Protein AF-0000000076928224 (afdb_homodimer)

Sequence (314 aa):
MRPPPLSKDTRALKILSWNVNGLKALVKNRGFSVHELAQREDFDVLCLQETKIQEKDVDVIKESLLEGYTNSFWTCSVSKLGYSGTAIISRVKPLSIKYGLGVPDHDTEGRIVTVEFDDFYLLTAYVPNSGDGLKRLVIYCCSFHSGMHHLRFESNPMRPPPLSKDTRALKILSWNVNGLKALVKNRGFSVHELAQREDFDVLCLQETKIQEKDVDVIKESLLEGYTNSFWTCSVSKLGYSGTAIISRVKPLSIKYGLGVPDHDTEGRIVTVEFDDFYLLTAYVPNSGDGLKRLVIYCCSFHSGMHHLRFESNP

pLDDT: mean 72.81, std 20.97, range [24.42, 96.56]

Nearest PDB structures (foldseek):
  8ka4-assembly1_A  TM=8.110E-01  e=1.017E-18  Arabidopsis thaliana
  8ka4-assembly3_C  TM=8.066E-01  e=2.995E-18  Arabidopsis thaliana
  8ka3-assembly1_A  TM=8.145E-01  e=3.861E-18  Arabidopsis thaliana
  8ka4-assembly4_D  TM=8.129E-01  e=1.001E-17  Arabidopsis thaliana
  7cd5-assembly1_A  TM=8.330E-01  e=3.633E-14  Mus musculus

Secondary structure (DSSP, 8-state):
-------TTS---EEEEEE-S-HHHHHHHH---HHHHHHHH--SEEEEE-----HHHHHHHHHHPPTT--EEEEE--SSSTT---EEEEESSPPSEEEES-S-GGGTTS--EEEEE-SSEEEEEEE--SSSTHHHHHHHHHHTS-SSSEEEEEEE--/-------TTS---EEEEEE-S-HHHHHHHH---HHHHHHHH--SEEEEE-----HHHHHHHHHHPPTT--EEEEE--SSSTT---EEEEESSPPSEEEES-S-GGGSSS--EEEEE-SSEEEEEEE--SSSTHHHHHHHHHHTS-SSSEEEEEEE--

Organism: Aegilops tauschii subsp. strangulata (NCBI:txid200361)

Solvent-accessible surface area (backbone atoms only — not comparable to full-atom values): 16471 Å² total; per-residue (Å²): 129,78,72,71,71,60,54,89,79,53,74,47,60,23,38,37,32,33,25,54,62,28,42,61,59,38,36,70,75,62,64,48,39,75,55,57,49,38,70,67,62,60,54,36,32,40,31,37,22,27,31,28,46,47,72,75,54,49,55,56,50,60,70,67,47,42,92,58,40,73,45,63,48,76,37,40,20,74,79,42,83,68,31,44,8,21,35,42,38,17,52,61,79,58,80,43,77,43,67,44,82,78,44,71,92,72,42,40,39,11,31,33,40,35,36,30,45,98,78,32,32,42,35,40,32,50,38,56,63,68,76,73,40,58,63,46,51,56,50,51,65,50,64,58,77,89,50,53,16,37,39,38,40,38,40,32,93,127,78,72,73,70,60,55,89,80,54,73,46,61,23,38,37,33,33,26,56,64,29,42,64,60,39,36,69,74,62,64,48,39,73,54,56,48,39,70,67,60,60,53,36,30,40,32,37,22,27,32,28,47,47,72,72,54,48,58,56,49,62,72,66,48,44,93,59,40,73,44,64,47,76,37,39,19,74,81,40,85,70,31,45,8,20,35,41,39,17,53,60,79,58,79,44,78,43,67,43,82,78,44,71,92,73,42,40,38,11,34,32,41,35,37,30,45,98,78,31,32,43,35,38,34,50,38,56,62,70,75,71,40,58,63,47,52,56,52,50,66,50,63,56,78,88,50,51,16,37,38,39,40,39,41,32,92

Radius of gyration: 18.46 Å; Cα contacts (8 Å, |Δi|>4): 722; chains: 2; bounding box: 41×50×48 Å

Structure (mmCIF, N/CA/C/O backbone):
data_AF-0000000076928224-model_v1
#
loop_
_entity.id
_entity.type
_entity.pdbx_description
1 polymer 'Endonuclease/exonuclease/phosphatase domain-containing protein'
#
loop_
_atom_site.group_PDB
_atom_site.id
_atom_site.type_symbol
_atom_site.label_atom_id
_atom_site.label_alt_id
_atom_site.label_comp_id
_atom_site.label_asym_id
_atom_site.label_entity_id
_atom_site.label_seq_id
_atom_site.pdbx_PDB_ins_code
_atom_site.Cartn_x
_atom_site.Cartn_y
_atom_site.Cartn_z
_atom_site.occupancy
_atom_site.B_iso_or_equiv
_atom_site.auth_seq_id
_atom_site.auth_comp_id
_atom_site.auth_asym_id
_atom_site.auth_atom_id
_atom_site.pdbx_PDB_model_num
ATOM 1 N N . MET A 1 1 ? -24 -12.109 -15.812 1 26.38 1 MET A N 1
ATOM 2 C CA . MET A 1 1 ? -24.281 -10.703 -16.094 1 26.38 1 MET A CA 1
ATOM 3 C C . MET A 1 1 ? -23.391 -9.789 -15.266 1 26.38 1 MET A C 1
ATOM 5 O O . MET A 1 1 ? -23.156 -10.047 -14.078 1 26.38 1 MET A O 1
ATOM 9 N N . ARG A 1 2 ? -22.453 -8.961 -15.859 1 35.34 2 ARG A N 1
ATOM 10 C CA . ARG A 1 2 ? -21.594 -8.031 -15.125 1 35.34 2 ARG A CA 1
ATOM 11 C C . ARG A 1 2 ? -22.422 -7.164 -14.18 1 35.34 2 ARG A C 1
ATOM 13 O O . ARG A 1 2 ? -23.516 -6.711 -14.531 1 35.34 2 ARG A O 1
ATOM 20 N N . PRO A 1 3 ? -22.281 -7.379 -12.859 1 40.5 3 PRO A N 1
ATOM 21 C CA . PRO A 1 3 ? -23.125 -6.441 -12.109 1 40.5 3 PRO A CA 1
ATOM 22 C C . PRO A 1 3 ? -23.094 -5.031 -12.688 1 40.5 3 PRO A C 1
ATOM 24 O O . PRO A 1 3 ? -22.125 -4.645 -13.352 1 40.5 3 PRO A O 1
ATOM 27 N N . PRO A 1 4 ? -24.281 -4.402 -12.719 1 42.56 4 PRO A N 1
ATOM 28 C CA . PRO A 1 4 ? -24.328 -3.055 -13.297 1 42.56 4 PRO A CA 1
ATOM 29 C C . PRO A 1 4 ? -23.219 -2.148 -12.773 1 42.56 4 PRO A C 1
ATOM 31 O O . PRO A 1 4 ? -22.703 -2.369 -11.672 1 42.56 4 PRO A O 1
ATOM 34 N N . PRO A 1 5 ? -22.531 -1.48 -13.703 1 43.06 5 PRO A N 1
ATOM 35 C CA . PRO A 1 5 ? -21.562 -0.504 -13.188 1 43.06 5 PRO A CA 1
ATOM 36 C C . PRO A 1 5 ? -22.047 0.191 -11.922 1 43.06 5 PRO A C 1
ATOM 38 O O . PRO A 1 5 ? -23.25 0.221 -11.641 1 43.06 5 PRO A O 1
ATOM 41 N N . LEU A 1 6 ? -21.219 0.254 -10.875 1 42.09 6 LEU A N 1
ATOM 42 C CA . LEU A 1 6 ? -21.656 1.033 -9.727 1 42.09 6 LEU A CA 1
ATOM 43 C C . LEU A 1 6 ? -22.547 2.191 -10.156 1 42.09 6 LEU A C 1
ATOM 45 O O . LEU A 1 6 ? -22.359 2.76 -11.234 1 42.09 6 LEU A O 1
ATOM 49 N N . SER A 1 7 ? -23.656 2.221 -9.695 1 41.44 7 SER A N 1
ATOM 50 C CA . SER A 1 7 ? -24.531 3.326 -10.055 1 41.44 7 SER A CA 1
ATOM 51 C C . SER A 1 7 ? -23.812 4.668 -9.922 1 41.44 7 SER A C 1
ATOM 53 O O . SER A 1 7 ? -22.891 4.805 -9.125 1 41.44 7 SER A O 1
ATOM 55 N N . LYS A 1 8 ? -23.891 5.559 -10.805 1 43.22 8 LYS A N 1
ATOM 56 C CA . LYS A 1 8 ? -23.359 6.922 -10.812 1 43.22 8 LYS A CA 1
ATOM 57 C C . LYS A 1 8 ? -23.359 7.516 -9.414 1 43.22 8 LYS A C 1
ATOM 59 O O . LYS A 1 8 ? -22.484 8.328 -9.086 1 43.22 8 LYS A O 1
ATOM 64 N N . ASP A 1 9 ? -24.25 7.176 -8.609 1 45.03 9 ASP A N 1
ATOM 65 C CA . ASP A 1 9 ? -24.438 7.828 -7.312 1 45.03 9 ASP A CA 1
ATOM 66 C C . ASP A 1 9 ? -23.531 7.199 -6.25 1 45.03 9 ASP A C 1
ATOM 68 O O . ASP A 1 9 ? -23.5 7.66 -5.109 1 45.03 9 ASP A O 1
ATOM 72 N N . THR A 1 10 ? -23.094 5.984 -6.453 1 47.66 10 THR A N 1
ATOM 73 C CA . THR A 1 10 ? -22.297 5.41 -5.379 1 47.66 10 THR A CA 1
ATOM 74 C C . THR A 1 10 ? -20.844 5.867 -5.484 1 47.66 10 THR A C 1
ATOM 76 O O . THR A 1 10 ? -20.156 5.559 -6.461 1 47.66 10 THR A O 1
ATOM 79 N N . ARG A 1 11 ? -20.641 6.945 -4.906 1 55.06 11 ARG A N 1
ATOM 80 C CA . ARG A 1 11 ? -19.297 7.496 -4.973 1 55.06 11 ARG A CA 1
ATOM 81 C C . ARG A 1 11 ? -18.25 6.465 -4.523 1 55.06 11 ARG A C 1
ATOM 83 O O . ARG A 1 11 ? -18.359 5.902 -3.434 1 55.06 11 ARG A O 1
ATOM 90 N N . ALA A 1 12 ? -17.594 5.945 -5.352 1 64.44 12 ALA A N 1
ATOM 91 C CA . ALA A 1 12 ? -16.516 4.988 -5.133 1 64.44 12 ALA A CA 1
ATOM 92 C C . ALA A 1 12 ? -15.383 5.613 -4.32 1 64.44 12 ALA A C 1
ATOM 94 O O . ALA A 1 12 ? -15.062 6.793 -4.492 1 64.44 12 ALA A O 1
ATOM 95 N N . LEU A 1 13 ? -15.102 4.887 -3.16 1 74.5 13 LEU A N 1
ATOM 96 C CA . LEU A 1 13 ? -13.969 5.297 -2.334 1 74.5 13 LEU A CA 1
ATOM 97 C C . LEU A 1 13 ? -12.648 4.949 -3.01 1 74.5 13 LEU A C 1
ATOM 99 O O . LEU A 1 13 ? -12.469 3.826 -3.484 1 74.5 13 LEU A O 1
ATOM 103 N N . LYS A 1 14 ? -11.82 6.004 -3.176 1 81.75 14 LYS A N 1
ATOM 104 C CA . LYS A 1 14 ? -10.508 5.805 -3.771 1 81.75 14 LYS A CA 1
ATOM 105 C C . LYS A 1 14 ? -9.398 5.996 -2.738 1 81.75 14 LYS A C 1
ATOM 107 O O . LYS A 1 14 ? -9.211 7.098 -2.217 1 81.75 14 LYS A O 1
ATOM 112 N N . ILE A 1 15 ? -8.648 4.852 -2.49 1 84.75 15 ILE A N 1
ATOM 113 C CA . ILE A 1 15 ? -7.547 4.883 -1.534 1 84.75 15 ILE A CA 1
ATOM 114 C C . ILE A 1 15 ? -6.227 4.633 -2.26 1 84.75 15 ILE A C 1
ATOM 116 O O . ILE A 1 15 ? -6.109 3.682 -3.035 1 84.75 15 ILE A O 1
ATOM 120 N N . LEU A 1 16 ? -5.281 5.594 -1.965 1 84.62 16 LEU A N 1
ATOM 121 C CA . LEU A 1 16 ? -3.941 5.453 -2.525 1 84.62 16 LEU A CA 1
ATOM 122 C C . LEU A 1 16 ? -2.908 5.246 -1.424 1 84.62 16 LEU A C 1
ATOM 124 O O . LEU A 1 16 ? -2.979 5.891 -0.373 1 84.62 16 LEU A O 1
ATOM 128 N N . SER A 1 17 ? -2.031 4.27 -1.676 1 83.88 17 SER A N 1
ATOM 129 C CA . SER A 1 17 ? -0.875 4.109 -0.798 1 83.88 17 SER A CA 1
ATOM 130 C C . SER A 1 17 ? 0.43 4.199 -1.581 1 83.88 17 SER A C 1
ATOM 132 O O . SER A 1 17 ? 0.582 3.562 -2.625 1 83.88 17 SER A O 1
ATOM 134 N N . TRP A 1 18 ? 1.342 5.086 -0.966 1 83.06 18 TRP A N 1
ATOM 135 C CA . TRP A 1 18 ? 2.566 5.375 -1.703 1 83.06 18 TRP A CA 1
ATOM 136 C C . TRP A 1 18 ? 3.766 5.445 -0.763 1 83.06 18 TRP A C 1
ATOM 138 O O . TRP A 1 18 ? 3.775 6.238 0.182 1 83.06 18 TRP A O 1
ATOM 148 N N . ASN A 1 19 ? 4.754 4.512 -1.044 1 82.44 19 ASN A N 1
ATOM 149 C CA . ASN A 1 19 ? 6.062 4.746 -0.446 1 82.44 19 ASN A CA 1
ATOM 150 C C . ASN A 1 19 ? 6.871 5.762 -1.248 1 82.44 19 ASN A C 1
ATOM 152 O O . ASN A 1 19 ? 7.391 5.438 -2.318 1 82.44 19 ASN A O 1
ATOM 156 N N . VAL A 1 20 ? 7.062 6.949 -0.706 1 80.62 20 VAL A N 1
ATOM 157 C CA . VAL A 1 20 ? 7.574 8.062 -1.499 1 80.62 20 VAL A CA 1
ATOM 158 C C . VAL A 1 20 ? 9.094 8.141 -1.358 1 80.62 20 VAL A C 1
ATOM 160 O O . VAL A 1 20 ? 9.758 8.812 -2.146 1 80.62 20 VAL A O 1
ATOM 163 N N . ASN A 1 21 ? 9.617 7.484 -0.359 1 82.44 21 ASN A N 1
ATOM 164 C CA . ASN A 1 21 ? 11.055 7.477 -0.12 1 82.44 21 ASN A CA 1
ATOM 165 C C . ASN A 1 21 ? 11.625 8.891 -0.091 1 82.44 21 ASN A C 1
ATOM 167 O O . ASN A 1 21 ? 12.602 9.188 -0.774 1 82.44 21 ASN A O 1
ATOM 171 N N . GLY A 1 22 ? 11.047 9.664 0.697 1 86.44 22 GLY A N 1
ATOM 172 C CA . GLY A 1 22 ? 11.438 11.062 0.823 1 86.44 22 GLY A CA 1
ATOM 173 C C . GLY A 1 22 ? 10.453 12.016 0.18 1 86.44 22 GLY A C 1
ATOM 174 O O . GLY A 1 22 ? 10.43 12.164 -1.044 1 86.44 22 GLY A O 1
ATOM 175 N N . LEU A 1 23 ? 9.734 12.719 0.888 1 87.5 23 LEU A N 1
ATOM 176 C CA . LEU A 1 23 ? 8.664 13.586 0.399 1 87.5 23 LEU A CA 1
ATOM 177 C C . LEU A 1 23 ? 9.219 14.93 -0.059 1 87.5 23 LEU A C 1
ATOM 179 O O . LEU A 1 23 ? 8.719 15.523 -1.019 1 87.5 23 LEU A O 1
ATOM 183 N N . LYS A 1 24 ? 10.227 15.391 0.609 1 85.19 24 LYS A N 1
ATOM 184 C CA . LYS A 1 24 ? 10.789 16.688 0.263 1 85.19 24 LYS A CA 1
ATOM 185 C C . LYS A 1 24 ? 11.336 16.688 -1.161 1 85.19 24 LYS A C 1
ATOM 187 O O . LYS A 1 24 ? 11.117 17.641 -1.918 1 85.19 24 LYS A O 1
ATOM 192 N N . ALA A 1 25 ? 12.047 15.648 -1.449 1 76.06 25 ALA A N 1
ATOM 193 C CA . ALA A 1 25 ? 12.586 15.547 -2.801 1 76.06 25 ALA A CA 1
ATOM 194 C C . ALA A 1 25 ? 11.469 15.508 -3.84 1 76.06 25 ALA A C 1
ATOM 196 O O . ALA A 1 25 ? 11.602 16.078 -4.922 1 76.06 25 ALA A O 1
ATOM 197 N N . LEU A 1 26 ? 10.391 14.914 -3.496 1 74.38 26 LEU A N 1
ATOM 198 C CA . LEU A 1 26 ? 9.258 14.812 -4.406 1 74.38 26 LEU A CA 1
ATOM 199 C C . LEU A 1 26 ? 8.594 16.172 -4.598 1 74.38 26 LEU A C 1
ATOM 201 O O . LEU A 1 26 ? 8.195 16.531 -5.711 1 74.38 26 LEU A O 1
ATOM 205 N N . VAL A 1 27 ? 8.477 16.922 -3.596 1 75.31 27 VAL A N 1
ATOM 206 C CA . VAL A 1 27 ? 7.84 18.234 -3.643 1 75.31 27 VAL A CA 1
ATOM 207 C C . VAL A 1 27 ? 8.75 19.219 -4.363 1 75.31 27 VAL A C 1
ATOM 209 O O . VAL A 1 27 ? 8.305 19.969 -5.227 1 75.31 27 VAL A O 1
ATOM 212 N N . LYS A 1 28 ? 9.953 19.203 -4.035 1 73.69 28 LYS A N 1
ATOM 213 C CA . LYS A 1 28 ? 10.898 20.188 -4.566 1 73.69 28 LYS A CA 1
ATOM 214 C C . LYS A 1 28 ? 11.25 19.875 -6.02 1 73.69 28 LYS A C 1
ATOM 216 O O . LYS A 1 28 ? 11.242 20.766 -6.867 1 73.69 28 LYS A O 1
ATOM 221 N N . ASN A 1 29 ? 11.578 18.656 -6.234 1 64 29 ASN A N 1
ATOM 222 C CA . ASN A 1 29 ? 12.172 18.312 -7.52 1 64 29 ASN A CA 1
ATOM 223 C C . ASN A 1 29 ? 11.109 17.938 -8.547 1 64 29 ASN A C 1
ATOM 225 O O . ASN A 1 29 ? 11.289 18.156 -9.742 1 64 29 ASN A O 1
ATOM 229 N N . ARG A 1 30 ? 10.031 17.516 -8.016 1 59.66 30 ARG A N 1
ATOM 230 C CA . ARG A 1 30 ? 9.102 16.953 -8.992 1 59.66 30 ARG A CA 1
ATOM 231 C C . ARG A 1 30 ? 7.801 17.766 -9.023 1 59.66 30 ARG A C 1
ATOM 233 O O . ARG A 1 30 ? 6.891 17.438 -9.789 1 59.66 30 ARG A O 1
ATOM 240 N N . GLY A 1 31 ? 7.934 18.828 -8.297 1 61.69 31 GLY A N 1
ATOM 241 C CA . GLY A 1 31 ? 6.738 19.656 -8.266 1 61.69 31 GLY A CA 1
ATOM 242 C C . GLY A 1 31 ? 5.516 18.922 -7.746 1 61.69 31 GLY A C 1
ATOM 243 O O . GLY A 1 31 ? 4.391 19.219 -8.141 1 61.69 31 GLY A O 1
ATOM 244 N N . PHE A 1 32 ? 5.895 17.938 -7.09 1 64.88 32 PHE A N 1
ATOM 245 C CA . PHE A 1 32 ? 4.773 17.188 -6.543 1 64.88 32 PHE A CA 1
ATOM 246 C C . PHE A 1 32 ? 4 18.016 -5.531 1 64.88 32 PHE A C 1
ATOM 248 O O . PHE A 1 32 ? 4.598 18.719 -4.711 1 64.88 32 PHE A O 1
ATOM 255 N N . SER A 1 33 ? 2.73 18.031 -5.742 1 76.81 33 SER A N 1
ATOM 256 C CA . SER A 1 33 ? 1.812 18.625 -4.777 1 76.81 33 SER A CA 1
ATOM 257 C C . SER A 1 33 ? 0.624 17.719 -4.508 1 76.81 33 SER A C 1
ATOM 259 O O . SER A 1 33 ? 0.082 17.094 -5.434 1 76.81 33 SER A O 1
ATOM 261 N N . VAL A 1 34 ? 0.441 17.547 -3.211 1 77.12 34 VAL A N 1
ATOM 262 C CA . VAL A 1 34 ? -0.738 16.766 -2.836 1 77.12 34 VAL A CA 1
ATOM 263 C C . VAL A 1 34 ? -1.966 17.312 -3.564 1 77.12 34 VAL A C 1
ATOM 265 O O . VAL A 1 34 ? -2.854 16.547 -3.951 1 77.12 34 VAL A O 1
ATOM 268 N N . HIS A 1 35 ? -1.868 18.578 -3.795 1 79.38 35 HIS A N 1
ATOM 269 C CA . HIS A 1 35 ? -2.965 19.219 -4.508 1 79.38 35 HIS A CA 1
ATOM 270 C C . HIS A 1 35 ? -3.076 18.688 -5.938 1 79.38 35 HIS A C 1
ATOM 272 O O . HIS A 1 35 ? -4.172 18.344 -6.391 1 79.38 35 HIS A O 1
ATOM 278 N N . GLU A 1 36 ? -1.981 18.703 -6.547 1 77.56 36 GLU A N 1
ATOM 279 C CA . GLU A 1 36 ? -1.976 18.203 -7.922 1 77.56 36 GLU A CA 1
ATOM 280 C C . GLU A 1 36 ? -2.396 16.75 -7.992 1 77.56 36 GLU A C 1
ATOM 282 O O . GLU A 1 36 ? -3.139 16.344 -8.891 1 77.56 36 GLU A O 1
ATOM 287 N N . LEU A 1 37 ? -1.896 16.016 -7.047 1 78.75 37 LEU A N 1
ATOM 288 C CA . LEU A 1 37 ? -2.277 14.602 -7.004 1 78.75 37 LEU A CA 1
ATOM 289 C C . LEU A 1 37 ? -3.777 14.453 -6.781 1 78.75 37 LEU A C 1
ATOM 291 O O . LEU A 1 37 ? -4.422 13.609 -7.414 1 78.75 37 LEU A O 1
ATOM 295 N N . ALA A 1 38 ? -4.312 15.242 -5.891 1 82.38 38 ALA A N 1
ATOM 296 C CA . ALA A 1 38 ? -5.746 15.211 -5.605 1 82.38 38 ALA A CA 1
ATOM 297 C C . ALA A 1 38 ? -6.559 15.578 -6.844 1 82.38 38 ALA A C 1
ATOM 299 O O . ALA A 1 38 ? -7.594 14.969 -7.117 1 82.38 38 ALA A O 1
ATOM 300 N N . GLN A 1 39 ? -6.082 16.531 -7.535 1 78.62 39 GLN A N 1
ATOM 301 C CA . GLN A 1 39 ? -6.789 16.969 -8.734 1 78.62 39 GLN A CA 1
ATOM 302 C C . GLN A 1 39 ? -6.754 15.898 -9.82 1 78.62 39 GLN A C 1
ATOM 304 O O . GLN A 1 39 ? -7.754 15.656 -10.5 1 78.62 39 GLN A O 1
ATOM 309 N N . ARG A 1 40 ? -5.707 15.305 -9.859 1 75.38 40 ARG A N 1
ATOM 310 C CA . ARG A 1 40 ? -5.527 14.32 -10.922 1 75.38 40 ARG A CA 1
ATOM 311 C C . ARG A 1 40 ? -6.211 13.008 -10.562 1 75.38 40 ARG A C 1
ATOM 313 O O . ARG A 1 40 ? -6.898 12.414 -11.398 1 75.38 40 ARG A O 1
ATOM 320 N N . GLU A 1 41 ? -6.02 12.594 -9.289 1 75.56 41 GLU A N 1
ATOM 321 C CA . GLU A 1 41 ? -6.461 11.258 -8.914 1 75.56 41 GLU A CA 1
ATOM 322 C C . GLU A 1 41 ? -7.797 11.297 -8.18 1 75.56 41 GLU A C 1
ATOM 324 O O . GLU A 1 41 ? -8.477 10.273 -8.055 1 75.56 41 GLU A O 1
ATOM 329 N N . ASP A 1 42 ? -8.148 12.438 -7.766 1 81 42 ASP A N 1
ATOM 330 C CA . ASP A 1 42 ? -9.383 12.594 -7.008 1 81 42 ASP A CA 1
ATOM 331 C C . ASP A 1 42 ? -9.5 11.531 -5.918 1 81 42 ASP A C 1
ATOM 333 O O . ASP A 1 42 ? -10.539 10.875 -5.797 1 81 42 ASP A O 1
ATOM 337 N N . PHE A 1 43 ? -8.414 11.336 -5.203 1 83.81 43 PHE A N 1
ATOM 338 C CA . PHE A 1 43 ? -8.398 10.289 -4.184 1 83.81 43 PHE A CA 1
ATOM 339 C C . PHE A 1 43 ? -9.219 10.719 -2.967 1 83.81 43 PHE A C 1
ATOM 341 O O . PHE A 1 43 ? -9.383 11.914 -2.717 1 83.81 43 PHE A O 1
ATOM 348 N N . ASP A 1 44 ? -9.703 9.688 -2.232 1 86.62 44 ASP A N 1
ATOM 349 C CA . ASP A 1 44 ? -10.391 9.953 -0.974 1 86.62 44 ASP A CA 1
ATOM 350 C C . ASP A 1 44 ? -9.43 9.852 0.21 1 86.62 44 ASP A C 1
ATOM 352 O O . ASP A 1 44 ? -9.539 10.609 1.176 1 86.62 44 ASP A O 1
ATOM 356 N N . VAL A 1 45 ? -8.516 8.891 0.108 1 89 45 VAL A N 1
ATOM 357 C CA . VAL A 1 45 ? -7.516 8.695 1.156 1 89 45 VAL A CA 1
ATOM 358 C C . VAL A 1 45 ? -6.156 8.391 0.529 1 89 45 VAL A C 1
ATOM 360 O O . VAL A 1 45 ? -6.062 7.609 -0.417 1 89 45 VAL A O 1
ATOM 363 N N . LEU A 1 46 ? -5.129 9.094 1.077 1 88.81 46 LEU A N 1
ATOM 364 C CA . LEU A 1 46 ? -3.754 8.883 0.642 1 88.81 46 LEU A CA 1
ATOM 365 C C . LEU A 1 46 ? -2.873 8.453 1.811 1 88.81 46 LEU A C 1
ATOM 367 O O . LEU A 1 46 ? -2.811 9.141 2.834 1 88.81 46 LEU A O 1
ATOM 371 N N . CYS A 1 47 ? -2.273 7.277 1.614 1 88.94 47 CYS A N 1
ATOM 372 C CA . CYS A 1 47 ? -1.291 6.801 2.582 1 88.94 47 CYS A CA 1
ATOM 373 C C . CYS A 1 47 ? 0.126 6.977 2.051 1 88.94 47 CYS A C 1
ATOM 375 O O . CYS A 1 47 ? 0.417 6.613 0.911 1 88.94 47 CYS A O 1
ATOM 377 N N . LEU A 1 48 ? 0.931 7.527 2.922 1 87.56 48 LEU A N 1
ATOM 378 C CA . LEU A 1 48 ? 2.328 7.738 2.557 1 87.56 48 LEU A CA 1
ATOM 379 C C . LEU A 1 48 ? 3.256 7 3.518 1 87.56 48 LEU A C 1
ATOM 381 O O . LEU A 1 48 ? 3.01 6.973 4.727 1 87.56 48 LEU A O 1
ATOM 385 N N . GLN A 1 49 ? 4.254 6.371 2.947 1 84.31 49 GLN A N 1
ATOM 386 C CA . GLN A 1 49 ? 5.316 5.766 3.738 1 84.31 49 GLN A CA 1
ATOM 387 C C . GLN A 1 49 ? 6.676 6.359 3.379 1 84.31 49 GLN A C 1
ATOM 389 O O . GLN A 1 49 ? 6.871 6.852 2.266 1 84.31 49 GLN A O 1
ATOM 394 N N . GLU A 1 50 ? 7.625 6.352 4.344 1 88.56 50 GLU A N 1
ATOM 395 C CA . GLU A 1 50 ? 8.977 6.902 4.23 1 88.56 50 GLU A CA 1
ATOM 396 C C . GLU A 1 50 ? 8.945 8.352 3.758 1 88.56 50 GLU A C 1
ATOM 398 O O . GLU A 1 50 ? 9.633 8.711 2.801 1 88.56 50 GLU A O 1
ATOM 403 N N . THR A 1 51 ? 8.211 9.148 4.457 1 92 51 THR A N 1
ATOM 404 C CA . THR A 1 51 ? 8.172 10.57 4.113 1 92 51 THR A CA 1
ATOM 405 C C . THR A 1 51 ? 9.516 11.234 4.398 1 92 51 THR A C 1
ATOM 407 O O . THR A 1 51 ? 9.898 12.188 3.719 1 92 51 THR A O 1
ATOM 410 N N . LYS A 1 52 ? 10.188 10.82 5.422 1 94.06 52 LYS A N 1
ATOM 411 C CA . LYS A 1 52 ? 11.531 11.234 5.805 1 94.06 52 LYS A CA 1
ATOM 412 C C . LYS A 1 52 ? 11.586 12.727 6.102 1 94.06 52 LYS A C 1
ATOM 414 O O . LYS A 1 52 ? 12.562 13.398 5.773 1 94.06 52 LYS A O 1
ATOM 419 N N . ILE A 1 53 ? 10.477 13.164 6.629 1 95.06 53 ILE A N 1
ATOM 420 C CA . ILE A 1 53 ? 10.422 14.578 6.969 1 95.06 53 ILE A CA 1
ATOM 421 C C . ILE A 1 53 ? 10.367 14.742 8.484 1 95.06 53 ILE A C 1
ATOM 423 O O . ILE A 1 53 ? 10.305 13.758 9.227 1 95.06 53 ILE A O 1
ATOM 427 N N . GLN A 1 54 ? 10.484 15.992 8.891 1 94.88 54 GLN A N 1
ATOM 428 C CA . GLN A 1 54 ? 10.398 16.344 10.305 1 94.88 54 GLN A CA 1
ATOM 429 C C . GLN A 1 54 ? 9.125 17.125 10.602 1 94.88 54 GLN A C 1
ATOM 431 O O . GLN A 1 54 ? 8.438 17.578 9.688 1 94.88 54 GLN A O 1
ATOM 436 N N . GLU A 1 55 ? 8.906 17.312 11.922 1 93.31 55 GLU A N 1
ATOM 437 C CA . GLU A 1 55 ? 7.68 17.969 12.359 1 93.31 55 GLU A CA 1
ATOM 438 C C . GLU A 1 55 ? 7.555 19.375 11.773 1 93.31 55 GLU A C 1
ATOM 440 O O . GLU A 1 55 ? 6.457 19.797 11.406 1 93.31 55 GLU A O 1
ATOM 445 N N . LYS A 1 56 ? 8.602 20.016 11.695 1 92.56 56 LYS A N 1
ATOM 446 C CA . LYS A 1 56 ? 8.578 21.359 11.148 1 92.56 56 LYS A CA 1
ATOM 447 C C . LYS A 1 56 ? 8.117 21.359 9.688 1 92.56 56 LYS A C 1
ATOM 449 O O . LYS A 1 56 ? 7.445 22.297 9.242 1 92.56 56 LYS A O 1
ATOM 454 N N . ASP A 1 57 ? 8.461 20.359 8.977 1 92.19 57 ASP A N 1
ATOM 455 C CA . ASP A 1 57 ? 8.055 20.234 7.578 1 92.19 57 ASP A CA 1
ATOM 456 C C . ASP A 1 57 ? 6.562 19.922 7.473 1 92.19 57 ASP A C 1
ATOM 458 O O . ASP A 1 57 ? 5.895 20.359 6.531 1 92.19 57 ASP A O 1
ATOM 462 N N . VAL A 1 58 ? 6.0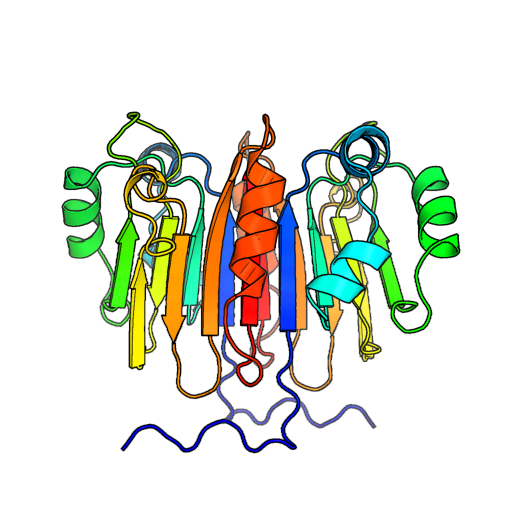62 19.156 8.406 1 92.5 58 VAL A N 1
ATOM 463 C CA . VAL A 1 58 ? 4.656 18.766 8.414 1 92.5 58 VAL A CA 1
ATOM 464 C C . VAL A 1 58 ? 3.777 20.016 8.484 1 92.5 58 VAL A C 1
ATOM 466 O O . VAL A 1 58 ? 2.777 20.125 7.773 1 92.5 58 VAL A O 1
ATOM 469 N N . ASP A 1 59 ? 4.18 20.953 9.32 1 90.38 59 ASP A N 1
ATOM 470 C CA . ASP A 1 59 ? 3.41 22.188 9.484 1 90.38 59 ASP A CA 1
ATOM 471 C C . ASP A 1 59 ? 3.301 22.938 8.164 1 90.38 59 ASP A C 1
ATOM 473 O O . ASP A 1 59 ? 2.223 23.422 7.801 1 90.38 59 ASP A O 1
ATOM 477 N N . VAL A 1 60 ? 4.32 22.969 7.512 1 86.38 60 VAL A N 1
ATOM 478 C CA . VAL A 1 60 ? 4.355 23.672 6.234 1 86.38 60 VAL A CA 1
ATOM 479 C C . VAL A 1 60 ? 3.447 22.969 5.23 1 86.38 60 VAL A C 1
ATOM 481 O O . VAL A 1 60 ? 2.688 23.609 4.508 1 86.38 60 VAL A O 1
ATOM 484 N N . ILE A 1 61 ? 3.51 21.688 5.246 1 86.44 61 ILE A N 1
ATOM 485 C CA . ILE A 1 61 ? 2.727 20.906 4.301 1 86.44 61 ILE A CA 1
ATOM 486 C C . ILE A 1 61 ? 1.24 21.047 4.621 1 86.44 61 ILE A C 1
ATOM 488 O O . ILE A 1 61 ? 0.417 21.203 3.717 1 86.44 61 ILE A O 1
ATOM 492 N N . LYS A 1 62 ? 0.908 20.969 5.832 1 87.94 62 LYS A N 1
ATOM 493 C CA . LYS A 1 62 ? -0.489 21.062 6.246 1 87.94 62 LYS A CA 1
ATOM 494 C C . LYS A 1 62 ? -1.1 22.406 5.82 1 87.94 62 LYS A C 1
ATOM 496 O O . LYS A 1 62 ? -2.273 22.469 5.449 1 87.94 62 LYS A O 1
ATOM 501 N N . GLU A 1 63 ? -0.333 23.391 5.859 1 85.31 63 GLU A N 1
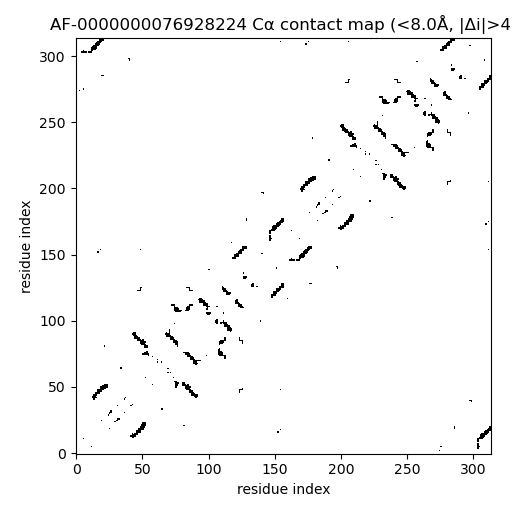ATOM 502 C CA . GLU A 1 63 ? -0.802 24.719 5.48 1 85.31 63 GLU A CA 1
ATOM 503 C C . GLU A 1 63 ? -1.095 24.797 3.982 1 85.31 63 GLU A C 1
ATOM 505 O O . GLU A 1 63 ? -1.9 25.625 3.543 1 85.31 63 GLU A O 1
ATOM 510 N N . SER A 1 64 ? -0.444 23.938 3.303 1 80.38 64 SER A N 1
ATOM 511 C CA . SER A 1 64 ? -0.576 24 1.852 1 80.38 64 SER A CA 1
ATOM 512 C C . SER A 1 64 ? -1.641 23.031 1.349 1 80.38 64 SER A C 1
ATOM 514 O O . SER A 1 64 ? -1.954 23.016 0.157 1 80.38 64 SER A O 1
ATOM 516 N N . LEU A 1 65 ? -2.123 22.234 2.252 1 80.38 65 LEU A N 1
ATOM 517 C CA . LEU A 1 65 ? -3.102 21.234 1.826 1 80.38 65 LEU A CA 1
ATOM 518 C C . LEU A 1 65 ? -4.387 21.906 1.349 1 80.38 65 LEU A C 1
ATOM 520 O O . LEU A 1 65 ? -4.762 22.969 1.854 1 80.38 65 LEU A O 1
ATOM 524 N N . LEU A 1 66 ? -5.02 21.328 0.323 1 73.75 66 LEU A N 1
ATOM 525 C CA . LEU A 1 66 ? -6.246 21.812 -0.292 1 73.75 66 LEU A CA 1
ATOM 526 C C . LEU A 1 66 ? -7.418 21.719 0.678 1 73.75 66 LEU A C 1
ATOM 528 O O . LEU A 1 66 ? -7.414 20.875 1.575 1 73.75 66 LEU A O 1
ATOM 532 N N . GLU A 1 67 ? -8.344 22.594 0.231 1 79 67 GLU A N 1
ATOM 533 C CA . GLU A 1 67 ? -9.633 22.469 0.901 1 79 67 GLU A CA 1
ATOM 534 C C . GLU A 1 67 ? -10.258 21.094 0.65 1 79 67 GLU A C 1
ATOM 536 O O . GLU A 1 67 ? -10.227 20.594 -0.475 1 79 67 GLU A O 1
ATOM 541 N N . GLY A 1 68 ? -10.562 20.391 1.66 1 83.31 68 GLY A N 1
ATOM 542 C CA . GLY A 1 68 ? -11.172 19.062 1.552 1 83.31 68 GLY A CA 1
ATOM 543 C C . GLY A 1 68 ? -10.273 17.953 2.055 1 83.31 68 GLY A C 1
ATOM 544 O O . GLY A 1 68 ? -10.734 16.828 2.295 1 83.31 68 GLY A O 1
ATOM 545 N N . TYR A 1 69 ? -8.969 18.297 1.969 1 88.75 69 TYR A N 1
ATOM 546 C CA . TYR A 1 69 ? -8.047 17.297 2.49 1 88.75 69 TYR A CA 1
ATOM 547 C C . TYR A 1 69 ? -7.391 17.781 3.777 1 88.75 69 TYR A C 1
ATOM 549 O O . TYR A 1 69 ? -6.172 17.656 3.945 1 88.75 69 TYR A O 1
ATOM 557 N N . THR A 1 70 ? -8.211 18.297 4.652 1 87.44 70 THR A N 1
ATOM 558 C CA . THR A 1 70 ? -7.684 18.906 5.871 1 87.44 70 THR A CA 1
ATOM 559 C C . THR A 1 70 ? -7.469 17.859 6.953 1 87.44 70 THR A C 1
ATOM 561 O O . THR A 1 70 ? -6.797 18.109 7.953 1 87.44 70 THR A O 1
ATOM 564 N N . ASN A 1 71 ? -8.039 16.672 6.766 1 94.25 71 ASN A N 1
ATOM 565 C CA . ASN A 1 71 ? -7.723 15.586 7.684 1 94.25 71 ASN A CA 1
ATOM 566 C C . ASN A 1 71 ? -6.402 14.914 7.32 1 94.25 71 ASN A C 1
ATOM 568 O O . ASN A 1 71 ? -6.367 14.023 6.469 1 94.25 71 ASN A O 1
ATOM 572 N N . SER A 1 72 ? -5.363 15.367 7.938 1 95.5 72 SER A N 1
ATOM 573 C CA . SER A 1 72 ? -4.039 14.82 7.652 1 95.5 72 SER A CA 1
ATOM 574 C C . SER A 1 72 ? -3.307 14.445 8.938 1 95.5 72 SER A C 1
ATOM 576 O O . SER A 1 72 ? -3.254 15.227 9.883 1 95.5 72 SER A O 1
ATOM 578 N N . PHE A 1 73 ? -2.762 13.297 8.977 1 96.56 73 PHE A N 1
ATOM 579 C CA . PHE A 1 73 ? -2.156 12.695 10.156 1 96.56 73 PHE A CA 1
ATOM 580 C C . PHE A 1 73 ? -0.74 12.219 9.859 1 96.56 73 PHE A C 1
ATOM 582 O O . PHE A 1 73 ? -0.534 11.391 8.977 1 96.56 73 PHE A O 1
ATOM 589 N N . TRP A 1 74 ? 0.146 12.75 10.641 1 95.75 74 TRP A N 1
ATOM 590 C CA . TRP A 1 74 ? 1.558 12.539 10.336 1 95.75 74 TRP A CA 1
ATOM 591 C C . TRP A 1 74 ? 2.311 12.047 11.57 1 95.75 74 TRP A C 1
ATOM 593 O O . TRP A 1 74 ? 2.047 12.5 12.688 1 95.75 74 TRP A O 1
ATOM 603 N N . THR A 1 75 ? 3.215 11.164 11.383 1 95 75 THR A N 1
ATOM 604 C CA . THR A 1 75 ? 4.215 10.828 12.391 1 95 75 THR A CA 1
ATOM 605 C C . THR A 1 75 ? 5.605 10.75 11.773 1 95 75 THR A C 1
ATOM 607 O O . THR A 1 75 ? 5.773 10.234 10.664 1 95 75 THR A O 1
ATOM 610 N N . CYS A 1 76 ? 6.547 11.297 12.5 1 95.94 76 CYS A N 1
ATOM 611 C CA . CYS A 1 76 ? 7.918 11.391 12.008 1 95.94 76 CYS A CA 1
ATOM 612 C C . CYS A 1 76 ? 8.883 10.672 12.945 1 95.94 76 CYS A C 1
ATOM 614 O O . CYS A 1 76 ? 8.57 10.453 14.117 1 95.94 76 CYS A O 1
ATOM 616 N N . SER A 1 77 ? 9.984 10.383 12.32 1 94.06 77 SER A N 1
ATOM 617 C CA . SER A 1 77 ? 11.039 9.828 13.164 1 94.06 77 SER A CA 1
ATOM 618 C C . SER A 1 77 ? 11.672 10.906 14.039 1 94.06 77 SER A C 1
ATOM 620 O O . SER A 1 77 ? 12.039 11.977 13.539 1 94.06 77 SER A O 1
ATOM 622 N N . VAL A 1 78 ? 11.711 10.625 15.266 1 90.94 78 VAL A N 1
ATOM 623 C CA . VAL A 1 78 ? 12.383 11.547 16.172 1 90.94 78 VAL A CA 1
ATOM 624 C C . VAL A 1 78 ? 13.797 11.047 16.453 1 90.94 78 VAL A C 1
ATOM 626 O O . VAL A 1 78 ? 14.672 11.828 16.828 1 90.94 78 VAL A O 1
ATOM 629 N N . SER A 1 79 ? 14.031 9.789 16.266 1 87.19 79 SER A N 1
ATOM 630 C CA . SER A 1 79 ? 15.305 9.172 16.625 1 87.19 79 SER A CA 1
ATOM 631 C C . SER A 1 79 ? 16.328 9.328 15.5 1 87.19 79 SER A C 1
ATOM 633 O O . SER A 1 79 ? 17.531 9.25 15.742 1 87.19 79 SER A O 1
ATOM 635 N N . LYS A 1 80 ? 15.914 9.492 14.281 1 90 80 LYS A N 1
ATOM 636 C CA . LYS A 1 80 ? 16.797 9.562 13.125 1 90 80 LYS A CA 1
ATOM 637 C C . LYS A 1 80 ? 16.234 10.508 12.07 1 90 80 LYS A C 1
ATOM 639 O O . LYS A 1 80 ? 15.133 10.305 11.57 1 90 80 LYS A O 1
ATOM 644 N N . LEU A 1 81 ? 17.031 11.477 11.734 1 91.12 81 LEU A N 1
ATOM 645 C CA . LEU A 1 81 ? 16.625 12.422 10.695 1 91.12 81 LEU A CA 1
ATOM 646 C C . LEU A 1 81 ? 16.578 11.742 9.328 1 91.12 81 LEU A C 1
ATOM 648 O O . LEU A 1 81 ? 17.453 10.953 9 1 91.12 81 LEU A O 1
ATOM 652 N N . GLY A 1 82 ? 15.609 12.109 8.57 1 92.12 82 GLY A N 1
ATOM 653 C CA . GLY A 1 82 ? 15.523 11.594 7.211 1 92.12 82 GLY A CA 1
ATOM 654 C C . GLY A 1 82 ? 15.203 10.109 7.156 1 92.12 82 GLY A C 1
ATOM 655 O O . GLY A 1 82 ? 15.672 9.398 6.266 1 92.12 82 GLY A O 1
ATOM 656 N N . TYR A 1 83 ? 14.523 9.703 8.148 1 92 83 TYR A N 1
ATOM 657 C CA . TYR A 1 83 ? 14.242 8.281 8.25 1 92 83 TYR A CA 1
ATOM 658 C C . TYR A 1 83 ? 12.758 8.031 8.484 1 92 83 TYR A C 1
ATOM 660 O O . TYR A 1 83 ? 12.117 8.758 9.242 1 92 83 TYR A O 1
ATOM 668 N N . SER A 1 84 ? 12.258 7.016 7.836 1 89.31 84 SER A N 1
ATOM 669 C CA . SER A 1 84 ? 10.906 6.523 8.086 1 89.31 84 SER A CA 1
ATOM 670 C C . SER A 1 84 ? 9.883 7.637 7.953 1 89.31 84 SER A C 1
ATOM 672 O O . SER A 1 84 ? 9.945 8.438 7.02 1 89.31 84 SER A O 1
ATOM 674 N N . GLY A 1 85 ? 8.891 7.656 8.75 1 92.38 85 GLY A N 1
ATOM 675 C CA . GLY A 1 85 ? 7.809 8.625 8.672 1 92.38 85 GLY A CA 1
ATOM 676 C C . GLY A 1 85 ? 6.633 8.141 7.852 1 92.38 85 GLY A C 1
ATOM 677 O O . GLY A 1 85 ? 6.812 7.613 6.75 1 92.38 85 GLY A O 1
ATOM 678 N N . THR A 1 86 ? 5.434 8.25 8.383 1 92.12 86 THR A N 1
ATOM 679 C CA . THR A 1 86 ? 4.219 7.84 7.691 1 92.12 86 THR A CA 1
ATOM 680 C C . THR A 1 86 ? 3.125 8.891 7.848 1 92.12 86 THR A C 1
ATOM 682 O O . THR A 1 86 ? 3.174 9.719 8.766 1 92.12 86 THR A O 1
ATOM 685 N N . ALA A 1 87 ? 2.189 8.891 6.867 1 93.62 87 ALA A N 1
ATOM 686 C CA . ALA A 1 87 ? 1.101 9.859 6.926 1 93.62 87 ALA A CA 1
ATOM 687 C C . ALA A 1 87 ? -0.151 9.32 6.238 1 93.62 87 ALA A C 1
ATOM 689 O O . ALA A 1 87 ? -0.061 8.477 5.344 1 93.62 87 ALA A O 1
ATOM 690 N N . ILE A 1 88 ? -1.262 9.797 6.711 1 93.56 88 ILE A N 1
ATOM 691 C CA . ILE A 1 88 ? -2.547 9.586 6.051 1 93.56 88 ILE A CA 1
ATOM 692 C C . ILE A 1 88 ? -3.238 10.922 5.824 1 93.56 88 ILE A C 1
ATOM 694 O O . ILE A 1 88 ? -3.395 11.719 6.754 1 93.56 88 ILE A O 1
ATOM 698 N N . ILE A 1 89 ? -3.531 11.227 4.57 1 93.5 89 ILE A N 1
ATOM 699 C CA . ILE A 1 89 ? -4.305 12.398 4.176 1 93.5 89 ILE A CA 1
ATOM 700 C C . ILE A 1 89 ? -5.664 11.961 3.639 1 93.5 89 ILE A C 1
ATOM 702 O O . ILE A 1 89 ? -5.746 11.125 2.732 1 93.5 89 ILE A O 1
ATOM 706 N N . SER A 1 90 ? -6.742 12.539 4.215 1 92.19 90 SER A N 1
ATOM 707 C CA . SER A 1 90 ? -8.07 12.008 3.908 1 92.19 90 SER A CA 1
ATOM 708 C C . SER A 1 90 ? -9.07 13.125 3.674 1 92.19 90 SER A C 1
ATOM 710 O O . SER A 1 90 ? -9.078 14.125 4.402 1 92.19 90 SER A O 1
ATOM 712 N N . ARG A 1 91 ? -9.859 12.922 2.639 1 89.81 91 ARG A N 1
ATOM 713 C CA . ARG A 1 91 ? -11.016 13.789 2.432 1 89.81 91 ARG A CA 1
ATOM 714 C C . ARG A 1 91 ? -12.117 13.484 3.445 1 89.81 91 ARG A C 1
ATOM 716 O O . ARG A 1 91 ? -12.867 14.383 3.838 1 89.81 91 ARG A O 1
ATOM 723 N N . VAL A 1 92 ? -12.164 12.258 3.887 1 87.56 92 VAL A N 1
ATOM 724 C CA . VAL A 1 92 ? -13.156 11.773 4.84 1 87.56 92 VAL A CA 1
ATOM 725 C C . VAL A 1 92 ? -12.609 11.898 6.262 1 87.56 92 VAL A C 1
ATOM 727 O O . VAL A 1 92 ? -11.477 11.5 6.535 1 87.56 92 VAL A O 1
ATOM 730 N N . LYS A 1 93 ? -13.453 12.438 7.113 1 93.44 93 LYS A N 1
ATOM 731 C CA . LYS A 1 93 ? -13.023 12.539 8.508 1 93.44 93 LYS A CA 1
ATOM 732 C C . LYS A 1 93 ? -13.094 11.188 9.203 1 93.44 93 LYS A C 1
ATOM 734 O O . LYS A 1 93 ? -14.148 10.562 9.258 1 93.44 93 LYS A O 1
ATOM 739 N N . PRO A 1 94 ? -12.016 10.789 9.719 1 92.56 94 PRO A N 1
ATOM 740 C CA . PRO A 1 94 ? -12.055 9.516 10.438 1 92.56 94 PRO A CA 1
ATOM 741 C C . PRO A 1 94 ? -12.734 9.633 11.805 1 92.56 94 PRO A C 1
ATOM 743 O O . PRO A 1 94 ? -12.906 10.734 12.32 1 92.56 94 PRO A O 1
ATOM 746 N N . LEU A 1 95 ? -13.148 8.508 12.344 1 89.5 95 LEU A N 1
ATOM 747 C CA . LEU A 1 95 ? -13.758 8.445 13.664 1 89.5 95 LEU A CA 1
ATOM 748 C C . LEU A 1 95 ? -12.695 8.547 14.758 1 89.5 95 LEU A C 1
ATOM 750 O O . LEU A 1 95 ? -12.938 9.141 15.812 1 89.5 95 LEU A O 1
ATOM 754 N N . SER A 1 96 ? -11.555 7.957 14.453 1 90.69 96 SER A N 1
ATOM 755 C CA . SER A 1 96 ? -10.453 8 15.422 1 90.69 96 SER A CA 1
ATOM 756 C C . SER A 1 96 ? -9.109 7.793 14.734 1 90.69 96 SER A C 1
ATOM 758 O O . SER A 1 96 ? -9.055 7.32 13.594 1 90.69 96 SER A O 1
ATOM 760 N N . ILE A 1 97 ? -8.062 8.25 15.445 1 92.62 97 ILE A N 1
ATOM 761 C CA . ILE A 1 97 ? -6.691 8.141 14.953 1 92.62 97 ILE A CA 1
ATOM 762 C C . ILE A 1 97 ? -5.797 7.555 16.047 1 92.62 97 ILE A C 1
ATOM 764 O O . ILE A 1 97 ? -5.934 7.898 17.219 1 92.62 97 ILE A O 1
ATOM 768 N N . LYS A 1 98 ? -4.895 6.703 15.625 1 88.62 98 LYS A N 1
ATOM 769 C CA . LYS A 1 98 ? -3.887 6.152 16.516 1 88.62 98 LYS A CA 1
ATOM 770 C C . LYS A 1 98 ? -2.496 6.215 15.898 1 88.62 98 LYS A C 1
ATOM 772 O O . LYS A 1 98 ? -2.324 5.887 14.719 1 88.62 98 LYS A O 1
ATOM 777 N N . TYR A 1 99 ? -1.562 6.652 16.719 1 90.25 99 TYR A N 1
ATOM 778 C CA . TYR A 1 99 ? -0.174 6.688 16.266 1 90.25 99 TYR A CA 1
ATOM 779 C C . TYR A 1 99 ? 0.649 5.609 16.969 1 90.25 99 TYR A C 1
ATOM 781 O O . TYR A 1 99 ? 0.52 5.406 18.172 1 90.25 99 TYR A O 1
ATOM 789 N N . GLY A 1 100 ? 1.385 4.969 16.141 1 84.25 100 GLY A N 1
ATOM 790 C CA . GLY A 1 100 ? 2.25 3.949 16.719 1 84.25 100 GLY A CA 1
ATOM 791 C C . GLY A 1 100 ? 1.489 2.742 17.234 1 84.25 100 GLY A C 1
ATOM 792 O O . GLY A 1 100 ? 0.327 2.537 16.875 1 84.25 100 GLY A O 1
ATOM 793 N N . LEU A 1 101 ? 2.268 1.872 17.953 1 74.19 101 LEU A N 1
ATOM 794 C CA . LEU A 1 101 ? 1.691 0.646 18.5 1 74.19 101 LEU A CA 1
ATOM 795 C C . LEU A 1 101 ? 1.403 0.792 20 1 74.19 101 LEU A C 1
ATOM 797 O O . LEU A 1 101 ? 0.838 -0.113 20.609 1 74.19 101 LEU A O 1
ATOM 801 N N . GLY A 1 102 ? 1.598 1.878 20.422 1 72.69 102 GLY A N 1
ATOM 802 C CA . GLY A 1 102 ? 1.376 2.088 21.844 1 72.69 102 GLY A CA 1
ATOM 803 C C . GLY A 1 102 ? 2.529 1.612 22.703 1 72.69 102 GLY A C 1
ATOM 804 O O . GLY A 1 102 ? 2.389 1.479 23.922 1 72.69 102 GLY A O 1
ATOM 805 N N . VAL A 1 103 ? 3.613 1.138 22.047 1 68.62 103 VAL A N 1
ATOM 806 C CA . VAL A 1 103 ? 4.828 0.776 22.766 1 68.62 103 VAL A CA 1
ATOM 807 C C . VAL A 1 103 ? 5.855 1.898 22.641 1 68.62 103 VAL A C 1
ATOM 809 O O . VAL A 1 103 ? 6.512 2.035 21.609 1 68.62 103 VAL A O 1
ATOM 812 N N . PRO A 1 104 ? 5.93 2.725 23.562 1 66.94 104 PRO A N 1
ATOM 813 C CA . PRO A 1 104 ? 6.707 3.963 23.5 1 66.94 104 PRO A CA 1
ATOM 814 C C . PRO A 1 104 ? 8.086 3.76 22.875 1 66.94 104 PRO A C 1
ATOM 816 O O . PRO A 1 104 ? 8.492 4.523 22 1 66.94 104 PRO A O 1
ATOM 819 N N . ASP A 1 105 ? 8.852 2.768 23.266 1 62.09 105 ASP A N 1
ATOM 820 C CA . ASP A 1 105 ? 10.219 2.59 22.797 1 62.09 105 ASP A CA 1
ATOM 821 C C . ASP A 1 105 ? 10.242 2.271 21.297 1 62.09 105 ASP A C 1
ATOM 823 O O . ASP A 1 105 ? 11.25 2.508 20.625 1 62.09 105 ASP A O 1
ATOM 827 N N . HIS A 1 106 ? 9.016 1.872 20.797 1 63.5 106 HIS A N 1
ATOM 828 C CA . HIS A 1 106 ? 9.008 1.432 19.406 1 63.5 106 HIS A CA 1
ATOM 829 C C . HIS A 1 106 ? 8.328 2.457 18.516 1 63.5 106 HIS A C 1
ATOM 831 O O . HIS A 1 106 ? 8.414 2.371 17.281 1 63.5 106 HIS A O 1
ATOM 837 N N . ASP A 1 107 ? 7.855 3.51 19.281 1 77.56 107 ASP A N 1
ATOM 838 C CA . ASP A 1 107 ? 7.055 4.449 18.5 1 77.56 107 ASP A CA 1
ATOM 839 C C . ASP A 1 107 ? 7.824 5.742 18.234 1 77.56 107 ASP A C 1
ATOM 841 O O . ASP A 1 107 ? 7.227 6.812 18.125 1 77.56 107 ASP A O 1
ATOM 845 N N . THR A 1 108 ? 9.148 5.648 18.094 1 84.5 108 THR A N 1
ATOM 846 C CA . THR A 1 108 ? 9.953 6.855 17.969 1 84.5 108 THR A CA 1
ATOM 847 C C . THR A 1 108 ? 10.328 7.094 16.5 1 84.5 108 THR A C 1
ATOM 849 O O . THR A 1 108 ? 10.875 8.141 16.156 1 84.5 108 THR A O 1
ATOM 852 N N . GLU A 1 109 ? 9.969 6.18 15.664 1 88.12 109 GLU A N 1
ATOM 853 C CA . GLU A 1 109 ? 10.43 6.301 14.289 1 88.12 109 GLU A CA 1
ATOM 854 C C . GLU A 1 109 ? 9.289 6.684 13.352 1 88.12 109 GLU A C 1
ATOM 856 O O . GLU A 1 109 ? 9.484 6.801 12.141 1 88.12 109 GLU A O 1
ATOM 861 N N . GLY A 1 110 ? 8.133 6.918 13.93 1 90.56 110 GLY A N 1
ATOM 862 C CA . GLY A 1 110 ? 7.02 7.355 13.102 1 90.56 110 GLY A CA 1
ATOM 863 C C . GLY A 1 110 ? 6.586 6.312 12.086 1 90.56 110 GLY A C 1
ATOM 864 O O . GLY A 1 110 ? 6.32 6.641 10.93 1 90.56 110 GLY A O 1
ATOM 865 N N . ARG A 1 111 ? 6.48 5.055 12.539 1 86.25 111 ARG A N 1
ATOM 866 C CA . ARG A 1 111 ? 6.352 3.941 11.609 1 86.25 111 ARG A CA 1
ATOM 867 C C . ARG A 1 111 ? 4.887 3.643 11.305 1 86.25 111 ARG A C 1
ATOM 869 O O . ARG A 1 111 ? 4.574 3.012 10.297 1 86.25 111 ARG A O 1
ATOM 876 N N . ILE A 1 112 ? 3.996 4.113 12.188 1 87.19 112 ILE A N 1
ATOM 877 C CA . ILE A 1 112 ? 2.645 3.598 12 1 87.19 112 ILE A CA 1
ATOM 878 C C . ILE A 1 112 ? 1.626 4.699 12.289 1 87.19 112 ILE A C 1
ATOM 880 O O . ILE A 1 112 ? 1.733 5.402 13.289 1 87.19 112 ILE A O 1
ATOM 884 N N . VAL A 1 113 ? 0.653 4.859 11.414 1 90.69 113 VAL A N 1
ATOM 885 C CA . VAL A 1 113 ? -0.565 5.633 11.625 1 90.69 113 VAL A CA 1
ATOM 886 C C . VAL A 1 113 ? -1.787 4.77 11.312 1 90.69 113 VAL A C 1
ATOM 888 O O . VAL A 1 113 ? -1.832 4.094 10.289 1 90.69 113 VAL A O 1
ATOM 891 N N . THR A 1 114 ? -2.709 4.754 12.258 1 88.56 114 THR A N 1
ATOM 892 C CA . THR A 1 114 ? -3.949 4.008 12.07 1 88.56 114 THR A CA 1
ATOM 893 C C . THR A 1 114 ? -5.156 4.934 12.18 1 88.56 114 THR A C 1
ATOM 895 O O . THR A 1 114 ? -5.23 5.77 13.078 1 88.56 114 THR A O 1
ATOM 898 N N . VAL A 1 115 ? -6.09 4.75 11.188 1 90.12 115 VAL A N 1
ATOM 899 C CA . VAL A 1 115 ? -7.32 5.535 11.258 1 90.12 115 VAL A CA 1
ATOM 900 C C . VAL A 1 115 ? -8.531 4.605 11.18 1 90.12 115 VAL A C 1
ATOM 902 O O . VAL A 1 115 ? -8.484 3.574 10.508 1 90.12 115 VAL A O 1
ATOM 905 N N . GLU A 1 116 ? -9.516 5.039 11.906 1 84.44 116 GLU A N 1
ATOM 906 C CA . GLU A 1 116 ? -10.797 4.344 11.898 1 84.44 116 GLU A CA 1
ATOM 907 C C . GLU A 1 116 ? -11.859 5.152 11.156 1 84.44 116 GLU A C 1
ATOM 909 O O . GLU A 1 116 ? -12.07 6.328 11.453 1 84.44 116 GLU A O 1
ATOM 914 N N . PHE A 1 117 ? -12.43 4.477 10.125 1 83.25 117 PHE A N 1
ATOM 915 C CA . PHE A 1 117 ? -13.594 5.055 9.453 1 83.25 117 PHE A CA 1
ATOM 916 C C . PHE A 1 117 ? -14.867 4.312 9.836 1 83.25 117 PHE A C 1
ATOM 918 O O . PHE A 1 117 ? -14.844 3.439 10.711 1 83.25 117 PHE A O 1
ATOM 925 N N . ASP A 1 118 ? -15.984 4.711 9.203 1 75.5 118 ASP A N 1
ATOM 926 C CA . ASP A 1 118 ? -17.266 4.113 9.57 1 75.5 118 ASP A CA 1
ATOM 927 C C . ASP A 1 118 ? -17.281 2.621 9.258 1 75.5 118 ASP A C 1
ATOM 929 O O . ASP A 1 118 ? -17.812 1.823 10.031 1 75.5 118 ASP A O 1
ATOM 933 N N . ASP A 1 119 ? -16.578 2.287 8.141 1 71.19 119 ASP A N 1
ATOM 934 C CA . ASP A 1 119 ? -16.766 0.929 7.645 1 71.19 119 ASP A CA 1
ATOM 935 C C . ASP A 1 119 ? -15.453 0.155 7.637 1 71.19 119 ASP A C 1
ATOM 937 O O . ASP A 1 119 ? -15.438 -1.052 7.391 1 71.19 119 ASP A O 1
ATOM 941 N N . PHE A 1 120 ? -14.367 0.875 8 1 75.44 120 PHE A N 1
ATOM 942 C CA . PHE A 1 120 ? -13.109 0.144 7.926 1 75.44 120 PHE A CA 1
ATOM 943 C 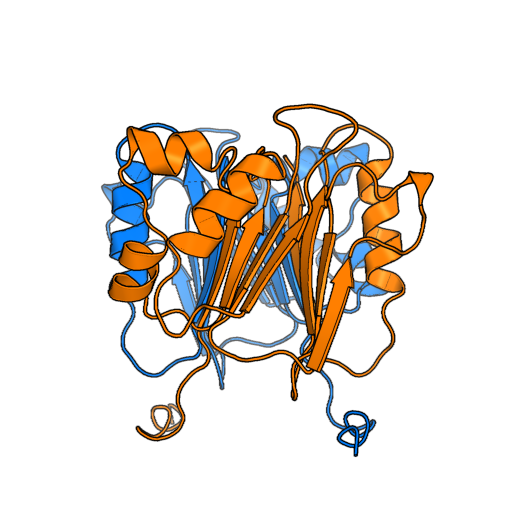C . PHE A 1 120 ? -12.008 0.884 8.672 1 75.44 120 PHE A C 1
ATOM 945 O O . PHE A 1 120 ? -12.172 2.051 9.031 1 75.44 120 PHE A O 1
ATOM 952 N N . TYR A 1 121 ? -10.977 0.116 8.953 1 81.31 121 TYR A N 1
ATOM 953 C CA . TYR A 1 121 ? -9.734 0.66 9.484 1 81.31 121 TYR A CA 1
ATOM 954 C C . TYR A 1 121 ? -8.664 0.727 8.398 1 81.31 121 TYR A C 1
ATOM 956 O O . TYR A 1 121 ? -8.609 -0.136 7.516 1 81.31 121 TYR A O 1
ATOM 964 N N . LEU A 1 122 ? -7.902 1.762 8.508 1 86.06 122 LEU A N 1
ATOM 965 C CA . LEU A 1 122 ? -6.773 1.91 7.598 1 86.06 122 LEU A CA 1
ATOM 966 C C . LEU A 1 122 ? -5.477 2.131 8.367 1 86.06 122 LEU A C 1
ATOM 968 O O . LEU A 1 122 ? -5.395 3.025 9.211 1 86.06 122 LEU A O 1
ATOM 972 N N . LEU A 1 123 ? -4.543 1.176 8.102 1 85.62 123 LEU A N 1
ATOM 973 C CA . LEU A 1 123 ? -3.229 1.271 8.734 1 85.62 123 LEU A CA 1
ATOM 974 C C . LEU A 1 123 ? -2.133 1.418 7.684 1 85.62 123 LEU A C 1
ATOM 976 O O . LEU A 1 123 ? -2.068 0.637 6.734 1 85.62 123 LEU A O 1
ATOM 980 N N . THR A 1 124 ? -1.376 2.459 7.832 1 87.31 124 THR A N 1
ATOM 981 C CA . THR A 1 124 ? -0.166 2.598 7.027 1 87.31 124 THR A CA 1
ATOM 982 C C . THR A 1 124 ? 1.08 2.459 7.898 1 87.31 124 THR A C 1
ATOM 984 O O . THR A 1 124 ? 1.157 3.045 8.977 1 87.31 124 THR A O 1
ATOM 987 N N . ALA A 1 125 ? 1.983 1.565 7.43 1 83.38 125 ALA A N 1
ATOM 988 C CA . ALA A 1 125 ? 3.174 1.276 8.227 1 83.38 125 ALA A CA 1
ATOM 989 C C . ALA A 1 125 ? 4.418 1.196 7.344 1 83.38 125 ALA A C 1
ATOM 991 O O . ALA A 1 125 ? 4.336 0.79 6.184 1 83.38 125 ALA A O 1
ATOM 992 N N . TYR A 1 126 ? 5.508 1.614 7.941 1 83.38 126 TYR A N 1
ATOM 993 C CA . TYR A 1 126 ? 6.828 1.376 7.371 1 83.38 126 TYR A CA 1
ATOM 994 C C . TYR A 1 126 ? 7.637 0.428 8.25 1 83.38 126 TYR A C 1
ATOM 996 O O . TYR A 1 126 ? 7.809 0.674 9.445 1 83.38 126 TYR A O 1
ATOM 1004 N N . VAL A 1 127 ? 8.133 -0.73 7.582 1 73.5 127 VAL A N 1
ATOM 1005 C CA . VAL A 1 127 ? 8.953 -1.715 8.281 1 73.5 127 VAL A CA 1
ATOM 1006 C C . VAL A 1 127 ? 10.266 -1.922 7.527 1 73.5 127 VAL A C 1
ATOM 1008 O O . VAL A 1 127 ? 10.266 -2.371 6.379 1 73.5 127 VAL A O 1
ATOM 1011 N N . PRO A 1 128 ? 11.391 -1.592 8.242 1 69.25 128 PRO A N 1
ATOM 1012 C CA . PRO A 1 128 ? 12.68 -1.785 7.57 1 69.25 128 PRO A CA 1
ATOM 1013 C C . PRO A 1 128 ? 12.992 -3.256 7.305 1 69.25 128 PRO A C 1
ATOM 1015 O O . PRO A 1 128 ? 12.484 -4.137 8.016 1 69.25 128 PRO A O 1
ATOM 1018 N N . ASN A 1 129 ? 13.562 -3.635 6.121 1 58.41 129 ASN A N 1
ATOM 1019 C CA . ASN A 1 129 ? 13.922 -5.004 5.758 1 58.41 129 ASN A CA 1
ATOM 1020 C C . ASN A 1 129 ? 14.938 -5.598 6.73 1 58.41 129 ASN A C 1
ATOM 1022 O O . ASN A 1 129 ? 14.992 -6.816 6.91 1 58.41 129 ASN A O 1
ATOM 1026 N N . SER A 1 130 ? 15.727 -4.723 7.281 1 49.03 130 SER A N 1
ATOM 1027 C CA . SER A 1 130 ? 16.812 -5.227 8.125 1 49.03 130 SER A CA 1
ATOM 1028 C C . SER A 1 130 ? 16.297 -5.613 9.508 1 49.03 130 SER A C 1
ATOM 1030 O O . SER A 1 130 ? 15.391 -4.969 10.039 1 49.03 130 SER A O 1
ATOM 1032 N N . GLY A 1 131 ? 16.672 -6.895 10.055 1 46.75 131 GLY A N 1
ATOM 1033 C CA . GLY A 1 131 ? 16.562 -7.34 11.438 1 46.75 131 GLY A CA 1
ATOM 1034 C C . GLY A 1 131 ? 15.188 -7.859 11.797 1 46.75 131 GLY A C 1
ATOM 1035 O O . GLY A 1 131 ? 14.406 -8.234 10.914 1 46.75 131 GLY A O 1
ATOM 1036 N N . ASP A 1 132 ? 14.797 -7.797 13.234 1 45.66 132 ASP A N 1
ATOM 1037 C CA . ASP A 1 132 ? 13.641 -8.25 14 1 45.66 132 ASP A CA 1
ATOM 1038 C C . ASP A 1 132 ? 12.375 -7.5 13.586 1 45.66 132 ASP A C 1
ATOM 1040 O O . ASP A 1 132 ? 11.312 -7.68 14.18 1 45.66 132 ASP A O 1
ATOM 1044 N N . GLY A 1 133 ? 12.477 -6.688 12.789 1 46.31 133 GLY A N 1
ATOM 1045 C CA . GLY A 1 133 ? 11.391 -5.762 12.5 1 46.31 133 GLY A CA 1
ATOM 1046 C C . GLY A 1 133 ? 10.164 -6.441 11.922 1 46.31 133 GLY A C 1
ATOM 1047 O O . GLY A 1 133 ? 9.031 -6.094 12.266 1 46.31 133 GLY A O 1
ATOM 1048 N N . LEU A 1 134 ? 10.398 -7.277 10.914 1 47.97 134 LEU A N 1
ATOM 1049 C CA . LEU A 1 134 ? 9.234 -7.953 10.352 1 47.97 134 LEU A CA 1
ATOM 1050 C C . LEU A 1 134 ? 8.445 -8.672 11.445 1 47.97 134 LEU A C 1
ATOM 1052 O O . LEU A 1 134 ? 7.215 -8.711 11.406 1 47.97 134 LEU A O 1
ATOM 1056 N N . LYS A 1 135 ? 9.25 -9.312 12.289 1 46.19 135 LYS A N 1
ATOM 1057 C CA . LYS A 1 135 ? 8.578 -10.039 13.359 1 46.19 135 LYS A CA 1
ATOM 1058 C C . LYS A 1 135 ? 7.609 -9.125 14.117 1 46.19 135 LYS A C 1
ATOM 1060 O O . LYS A 1 135 ? 6.531 -9.555 14.523 1 46.19 135 LYS A O 1
ATOM 1065 N N . ARG A 1 136 ? 8.109 -8.062 14.289 1 44 136 ARG A N 1
ATOM 1066 C CA . ARG A 1 136 ? 7.316 -7.203 15.164 1 44 136 ARG A CA 1
ATOM 1067 C C . ARG A 1 136 ? 6.09 -6.664 14.438 1 44 136 ARG A C 1
ATOM 1069 O O . ARG A 1 136 ? 5.023 -6.516 15.031 1 44 136 ARG A O 1
ATOM 1076 N N . LEU A 1 137 ? 6.289 -6.195 13.398 1 46.34 137 LEU A N 1
ATOM 1077 C CA . LEU A 1 137 ? 5.121 -5.613 12.75 1 46.34 137 LEU A CA 1
ATOM 1078 C C . LEU A 1 137 ? 4.062 -6.68 12.484 1 46.34 137 LEU A C 1
ATOM 1080 O O . LEU A 1 137 ? 2.863 -6.418 12.625 1 46.34 137 LEU A O 1
ATOM 1084 N N . VAL A 1 138 ? 4.543 -7.895 12.164 1 43.88 138 VAL A N 1
ATOM 1085 C CA . VAL A 1 138 ? 3.564 -8.961 12.008 1 43.88 138 VAL A CA 1
ATOM 1086 C C . VAL A 1 138 ? 2.721 -9.086 13.273 1 43.88 138 VAL A C 1
ATOM 1088 O O . VAL A 1 138 ? 1.5 -9.25 13.203 1 43.88 138 VAL A O 1
ATOM 1091 N N . ILE A 1 139 ? 3.471 -9.047 14.289 1 39.78 139 ILE A N 1
ATOM 1092 C CA . ILE A 1 139 ? 2.766 -9.211 15.555 1 39.78 139 ILE A CA 1
ATOM 1093 C C . ILE A 1 139 ? 1.742 -8.094 15.727 1 39.78 139 ILE A C 1
ATOM 1095 O O . ILE A 1 139 ? 0.632 -8.32 16.203 1 39.78 139 ILE A O 1
ATOM 1099 N N . TYR A 1 140 ? 2.186 -7.078 15.422 1 42.41 140 TYR A N 1
ATOM 1100 C CA . TYR A 1 140 ? 1.325 -5.953 15.773 1 42.41 140 TYR A CA 1
ATOM 1101 C C . TYR A 1 140 ? 0.081 -5.922 14.891 1 42.41 140 TYR A C 1
ATOM 1103 O O . TYR A 1 140 ? -0.997 -5.531 15.344 1 42.41 140 TYR A O 1
ATOM 1111 N N . CYS A 1 141 ? 0.326 -6.172 13.641 1 43 141 CYS A N 1
ATOM 1112 C CA . CYS A 1 141 ? -0.915 -6.16 12.875 1 43 141 CYS A CA 1
ATOM 1113 C C . CYS A 1 141 ? -1.932 -7.129 13.469 1 43 141 CYS A C 1
ATOM 1115 O O . CYS A 1 141 ? -3.139 -6.949 13.297 1 43 141 CYS A O 1
ATOM 1117 N N . CYS A 1 142 ? -1.395 -8.047 14.148 1 38.84 142 CYS A N 1
ATOM 1118 C CA . CYS A 1 142 ? -2.244 -9.086 14.734 1 38.84 142 CYS A CA 1
ATOM 1119 C C . CYS A 1 142 ? -3.076 -8.523 15.875 1 38.84 142 CYS A C 1
ATOM 1121 O O . CYS A 1 142 ? -4.113 -9.086 16.234 1 38.84 142 CYS A O 1
ATOM 1123 N N . SER A 1 143 ? -2.549 -7.676 16.5 1 35.97 143 SER A N 1
ATOM 1124 C CA . SER A 1 143 ? -3.33 -7.375 17.688 1 35.97 143 SER A CA 1
ATOM 1125 C C . SER A 1 143 ? -4.574 -6.562 17.344 1 35.97 143 SER A C 1
ATOM 1127 O O . SER A 1 143 ? -5.25 -6.047 18.25 1 35.97 143 SER A O 1
ATOM 1129 N N . PHE A 1 144 ? -4.535 -5.973 16.281 1 35.53 144 PHE A N 1
ATOM 1130 C CA . PHE A 1 144 ? -5.77 -5.207 16.141 1 35.53 144 PHE A CA 1
ATOM 1131 C C . PHE A 1 144 ? -6.969 -6.133 15.984 1 35.53 144 PHE A C 1
ATOM 1133 O O . PHE A 1 144 ? -6.879 -7.172 15.328 1 35.53 144 PHE A O 1
ATOM 1140 N N . HIS A 1 145 ? -7.992 -6.156 16.875 1 32.62 145 HIS A N 1
ATOM 1141 C CA . HIS A 1 145 ? -9.234 -6.902 17.016 1 32.62 145 HIS A CA 1
ATOM 1142 C C . HIS A 1 145 ? -9.852 -7.223 15.656 1 32.62 145 HIS A C 1
ATOM 1144 O O . HIS A 1 145 ? -9.586 -6.523 14.68 1 32.62 145 HIS A O 1
ATOM 1150 N N . SER A 1 146 ? -10.867 -8.367 15.508 1 30.97 146 SER A N 1
ATOM 1151 C CA . SER A 1 146 ? -11.734 -9.203 14.688 1 30.97 146 SER A CA 1
ATOM 1152 C C . SER A 1 146 ? -12.398 -8.398 13.578 1 30.97 146 SER A C 1
ATOM 1154 O O . SER A 1 146 ? -12.672 -8.922 12.5 1 30.97 146 SER A O 1
ATOM 1156 N N . GLY A 1 147 ? -13.32 -7.453 13.789 1 29.86 147 GLY A N 1
ATOM 1157 C CA . GLY A 1 147 ? -14.453 -7.098 12.945 1 29.86 147 GLY A CA 1
ATOM 1158 C C . GLY A 1 147 ? -14.062 -6.223 11.766 1 29.86 147 GLY A C 1
ATOM 1159 O O . GLY A 1 147 ? -14.922 -5.801 10.992 1 29.86 147 GLY A O 1
ATOM 1160 N N . MET A 1 148 ? -13.109 -5.293 11.93 1 30.39 148 MET A N 1
ATOM 1161 C CA . MET A 1 148 ? -13.117 -4.203 10.953 1 30.39 148 MET A CA 1
ATOM 1162 C C . MET A 1 148 ? -12.227 -4.531 9.758 1 30.39 148 MET A C 1
ATOM 1164 O O . MET A 1 148 ? -11.297 -5.328 9.875 1 30.39 148 MET A O 1
ATOM 1168 N N . HIS A 1 149 ? -12.695 -4.215 8.602 1 35.56 149 HIS A N 1
ATOM 1169 C CA . HIS A 1 149 ? -11.984 -4.285 7.332 1 35.56 149 HIS A CA 1
ATOM 1170 C C . HIS A 1 149 ? -10.609 -3.629 7.43 1 35.56 149 HIS A C 1
ATOM 1172 O O . HIS A 1 149 ? -10.469 -2.57 8.047 1 35.56 149 HIS A O 1
ATOM 1178 N N . HIS A 1 150 ? -9.531 -4.43 7.836 1 39.41 150 HIS A N 1
ATOM 1179 C CA . HIS A 1 150 ? -8.172 -3.936 7.992 1 39.41 150 HIS A CA 1
ATOM 1180 C C . HIS A 1 150 ? -7.484 -3.762 6.641 1 39.41 150 HIS A C 1
ATOM 1182 O O . HIS A 1 150 ? -7.449 -4.695 5.836 1 39.41 150 HIS A O 1
ATOM 1188 N N . LEU A 1 151 ? -7.621 -2.668 6.062 1 41.5 151 LEU A N 1
ATOM 1189 C CA . LEU A 1 151 ? -6.652 -2.43 4.996 1 41.5 151 LEU A CA 1
ATOM 1190 C C . LEU A 1 151 ? -5.277 -2.119 5.574 1 41.5 151 LEU A C 1
ATOM 1192 O O . LEU A 1 151 ? -5.145 -1.266 6.453 1 41.5 151 LEU A O 1
ATOM 1196 N N . ARG A 1 152 ? -4.352 -3.055 5.777 1 39.84 152 ARG A N 1
ATOM 1197 C CA . ARG A 1 152 ? -3.002 -2.848 6.293 1 39.84 152 ARG A CA 1
ATOM 1198 C C . ARG A 1 152 ? -1.99 -2.756 5.156 1 39.84 152 ARG A C 1
ATOM 1200 O O . ARG A 1 152 ? -1.99 -3.592 4.246 1 39.84 152 ARG A O 1
ATOM 1207 N N . PHE A 1 153 ? -1.439 -1.652 4.879 1 34.22 153 PHE A N 1
ATOM 1208 C CA . PHE A 1 153 ? -0.386 -1.461 3.891 1 34.22 153 PHE A CA 1
ATOM 1209 C C . PHE A 1 153 ? 0.989 -1.518 4.547 1 34.22 153 PHE A C 1
ATOM 1211 O O . PHE A 1 153 ? 1.203 -0.924 5.605 1 34.22 153 PHE A O 1
ATOM 1218 N N . GLU A 1 154 ? 1.852 -2.562 4.324 1 29.19 154 GLU A N 1
ATOM 1219 C CA . GLU A 1 154 ? 3.197 -2.619 4.887 1 29.19 154 GLU A CA 1
ATOM 1220 C C . GLU A 1 154 ? 4.254 -2.451 3.799 1 29.19 154 GLU A C 1
ATOM 1222 O O . GLU A 1 154 ? 4.09 -2.945 2.682 1 29.19 154 GLU A O 1
ATOM 1227 N N . SER A 1 155 ? 5.023 -1.396 3.59 1 27.3 155 SER A N 1
ATOM 1228 C CA . SER A 1 155 ? 6.133 -1.245 2.65 1 27.3 155 SER A CA 1
ATOM 1229 C C . SER A 1 155 ? 7.461 -1.61 3.301 1 27.3 155 SER A C 1
ATOM 1231 O O . SER A 1 155 ? 7.691 -1.299 4.469 1 27.3 155 SER A O 1
ATOM 1233 N N . ASN A 1 156 ? 8.062 -2.775 3.02 1 24.42 156 ASN A N 1
ATOM 1234 C CA . ASN A 1 156 ? 9.422 -3.084 3.469 1 24.42 156 ASN A CA 1
ATOM 1235 C C . ASN A 1 156 ? 10.461 -2.332 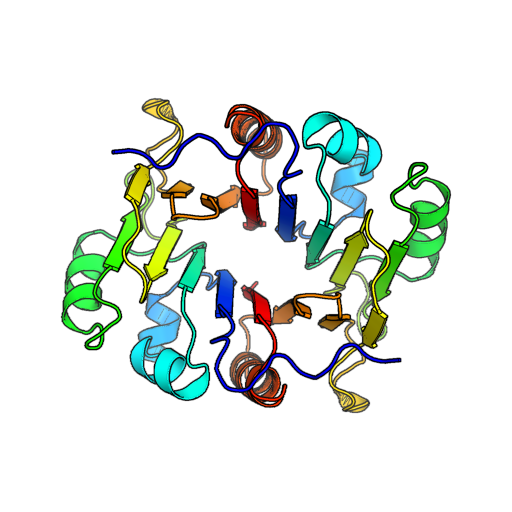2.65 1 24.42 156 ASN A C 1
ATOM 1237 O O . ASN A 1 156 ? 10.398 -2.305 1.421 1 24.42 156 ASN A O 1
ATOM 1241 N N . PRO A 1 157 ? 11.312 -1.39 3.307 1 25.47 157 PRO A N 1
ATOM 1242 C CA . PRO A 1 157 ? 12.43 -0.756 2.605 1 25.47 157 PRO A CA 1
ATOM 1243 C C . PRO A 1 157 ? 13.383 -1.771 1.976 1 25.47 157 PRO A C 1
ATOM 1245 O O . PRO A 1 157 ? 13.484 -2.904 2.451 1 25.47 157 PRO A O 1
ATOM 1248 N N . MET B 1 1 ? -22.859 7.938 19.109 1 26.94 1 MET B N 1
ATOM 1249 C CA . MET B 1 1 ? -22.906 6.508 19.406 1 26.94 1 MET B CA 1
ATOM 1250 C C . MET B 1 1 ? -22.031 5.719 18.438 1 26.94 1 MET B C 1
ATOM 1252 O O . MET B 1 1 ? -22 6.016 17.234 1 26.94 1 MET B O 1
ATOM 1256 N N . ARG B 1 2 ? -20.922 5.023 18.875 1 35.84 2 ARG B N 1
ATOM 1257 C CA . ARG B 1 2 ? -20.078 4.215 18.016 1 35.84 2 ARG B CA 1
ATOM 1258 C C . ARG B 1 2 ? -20.906 3.26 17.172 1 35.84 2 ARG B C 1
ATOM 1260 O O . ARG B 1 2 ? -21.875 2.668 17.656 1 35.84 2 ARG B O 1
ATOM 1267 N N . PRO B 1 3 ? -20.984 3.488 15.867 1 41 3 PRO B N 1
ATOM 1268 C CA . PRO B 1 3 ? -21.797 2.463 15.211 1 41 3 PRO B CA 1
ATOM 1269 C C . PRO B 1 3 ? -21.516 1.059 15.742 1 41 3 PRO B C 1
ATOM 1271 O O . PRO B 1 3 ? -20.438 0.793 16.25 1 41 3 PRO B O 1
ATOM 1274 N N . PRO B 1 4 ? -22.594 0.271 15.922 1 43.09 4 PRO B N 1
ATOM 1275 C CA . PRO B 1 4 ? -22.406 -1.083 16.453 1 43.09 4 PRO B CA 1
ATOM 1276 C C . PRO B 1 4 ? -21.266 -1.83 15.758 1 43.09 4 PRO B C 1
ATOM 1278 O O . PRO B 1 4 ? -20.938 -1.527 14.609 1 43.09 4 PRO B O 1
ATOM 1281 N N . PRO B 1 5 ? -20.391 -2.416 16.547 1 43.28 5 PRO B N 1
ATOM 1282 C CA . PRO B 1 5 ? -19.375 -3.256 15.898 1 43.28 5 PRO B CA 1
ATOM 1283 C C . PRO B 1 5 ? -19.922 -3.986 14.672 1 43.28 5 PRO B C 1
ATOM 1285 O O . PRO B 1 5 ? -21.141 -4.16 14.547 1 43.28 5 PRO B O 1
ATOM 1288 N N . LEU B 1 6 ? -19.219 -3.955 13.57 1 42.47 6 LEU B N 1
ATOM 1289 C CA . LEU B 1 6 ? -19.688 -4.773 12.461 1 42.47 6 LEU B CA 1
ATOM 1290 C C . LEU B 1 6 ? -20.375 -6.039 12.961 1 42.47 6 LEU B C 1
ATOM 1292 O O . LEU B 1 6 ? -19.969 -6.594 13.992 1 42.47 6 LEU B O 1
ATOM 1296 N N . SER B 1 7 ? -21.531 -6.195 12.625 1 41.59 7 SER B N 1
ATOM 1297 C CA . SER B 1 7 ? -22.203 -7.418 13.047 1 41.59 7 SER B CA 1
ATOM 1298 C C . SER B 1 7 ? -21.328 -8.641 12.797 1 41.59 7 SER B C 1
ATOM 1300 O O . SER B 1 7 ? -20.484 -8.633 11.906 1 41.59 7 SER B O 1
ATOM 1302 N N . LYS B 1 8 ? -21.203 -9.539 13.688 1 43.16 8 LYS B N 1
ATOM 1303 C CA . LYS B 1 8 ? -20.5 -10.82 13.602 1 43.16 8 LYS B CA 1
ATOM 1304 C C . LYS B 1 8 ? -20.562 -11.383 12.188 1 43.16 8 LYS B C 1
ATOM 1306 O O . LYS B 1 8 ? -19.625 -12.062 11.742 1 43.16 8 LYS B O 1
ATOM 1311 N N . ASP B 1 9 ? -21.578 -11.172 11.477 1 44.91 9 ASP B N 1
ATOM 1312 C CA . ASP B 1 9 ? -21.812 -11.828 10.195 1 44.91 9 ASP B CA 1
ATOM 1313 C C . ASP B 1 9 ? -21.125 -11.07 9.055 1 44.91 9 ASP B C 1
ATOM 1315 O O . ASP B 1 9 ? -21.172 -11.508 7.906 1 44.91 9 ASP B O 1
ATOM 1319 N N . THR B 1 10 ? -20.859 -9.805 9.227 1 47.56 10 THR B N 1
ATOM 1320 C CA . THR B 1 10 ? -20.281 -9.109 8.086 1 47.56 10 THR B CA 1
ATOM 1321 C C . THR B 1 10 ? -18.766 -9.336 8.023 1 47.56 10 THR B C 1
ATOM 1323 O O . THR B 1 10 ? -18.031 -8.914 8.922 1 47.56 10 THR B O 1
ATOM 1326 N N . ARG B 1 11 ? -18.469 -10.383 7.426 1 54.78 11 ARG B N 1
ATOM 1327 C CA . ARG B 1 11 ? -17.047 -10.711 7.336 1 54.78 11 ARG B CA 1
ATOM 1328 C C . ARG B 1 11 ? -16.25 -9.539 6.773 1 54.78 11 ARG B C 1
ATOM 1330 O O . ARG B 1 11 ? -16.562 -9.023 5.699 1 54.78 11 ARG B O 1
ATOM 1337 N N . ALA B 1 12 ? -15.562 -8.922 7.508 1 64.62 12 ALA B N 1
ATOM 1338 C CA . ALA B 1 12 ? -14.672 -7.816 7.16 1 64.62 12 ALA B CA 1
ATOM 1339 C C . ALA B 1 12 ? -13.586 -8.273 6.199 1 64.62 12 ALA B C 1
ATOM 1341 O O . ALA B 1 12 ? -13.078 -9.398 6.309 1 64.62 12 ALA B O 1
ATOM 1342 N N . LEU B 1 13 ? -13.562 -7.531 5.016 1 74.38 13 LEU B N 1
ATOM 1343 C CA . LEU B 1 13 ? -12.508 -7.781 4.043 1 74.38 13 LEU B CA 1
ATOM 1344 C C . LEU B 1 13 ? -11.172 -7.23 4.535 1 74.38 13 LEU B C 1
ATOM 1346 O O . LEU B 1 13 ? -11.102 -6.09 4.996 1 74.38 13 LEU B O 1
ATOM 1350 N N . LYS B 1 14 ? -10.188 -8.156 4.586 1 82.25 14 LYS B N 1
ATOM 1351 C CA . LYS B 1 14 ? -8.844 -7.75 4.996 1 82.25 14 LYS B CA 1
ATOM 1352 C C . LYS B 1 14 ? -7.875 -7.785 3.818 1 82.25 14 LYS B C 1
ATOM 1354 O O . LYS B 1 14 ? -7.602 -8.852 3.264 1 82.25 14 LYS B O 1
ATOM 1359 N N . ILE B 1 15 ? -7.344 -6.543 3.482 1 84.75 15 ILE B N 1
ATOM 1360 C CA . ILE B 1 15 ? -6.391 -6.422 2.385 1 84.75 15 ILE B CA 1
ATOM 1361 C C . ILE B 1 15 ? -5.035 -5.965 2.926 1 84.75 15 ILE B C 1
ATOM 1363 O O . ILE B 1 15 ? -4.961 -5 3.689 1 84.75 15 ILE B O 1
ATOM 1367 N N . LEU B 1 16 ? -4.004 -6.773 2.484 1 84.69 16 LEU B N 1
ATOM 1368 C CA . LEU B 1 16 ? -2.637 -6.422 2.859 1 84.69 16 LEU B CA 1
ATOM 1369 C C . LEU B 1 16 ? -1.807 -6.074 1.63 1 84.69 16 LEU B C 1
ATOM 1371 O O . LEU B 1 16 ? -1.918 -6.73 0.593 1 84.69 16 LEU B O 1
ATOM 1375 N N . SER B 1 17 ? -1.065 -4.969 1.774 1 83.81 17 SER B N 1
ATOM 1376 C CA . SER B 1 17 ? -0.081 -4.641 0.749 1 83.81 17 SER B CA 1
ATOM 1377 C C . SER B 1 17 ? 1.319 -4.527 1.342 1 83.81 17 SER B C 1
ATOM 1379 O O . SER B 1 17 ? 1.518 -3.861 2.359 1 83.81 17 SER B O 1
ATOM 1381 N N . TRP B 1 18 ? 2.258 -5.262 0.597 1 83.06 18 TRP B N 1
ATOM 1382 C CA . TRP B 1 18 ? 3.604 -5.363 1.156 1 83.06 18 TRP B CA 1
ATOM 1383 C C . TRP B 1 18 ? 4.656 -5.262 0.06 1 83.06 18 TRP B C 1
ATOM 1385 O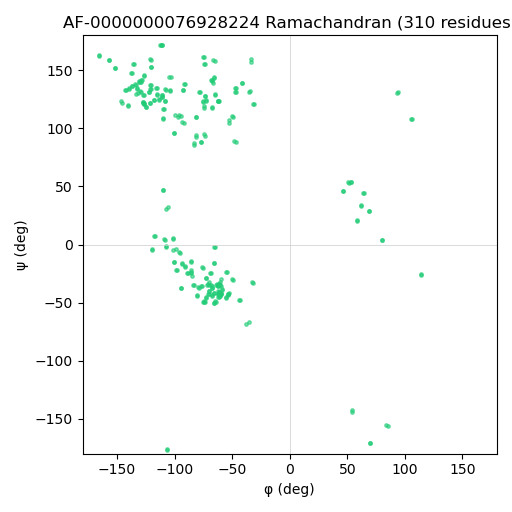 O . TRP B 1 18 ? 4.66 -6.055 -0.883 1 83.06 18 TRP B O 1
ATOM 1395 N N . ASN B 1 19 ? 5.516 -4.184 0.217 1 82.44 19 ASN B N 1
ATOM 1396 C CA . ASN B 1 19 ? 6.75 -4.223 -0.557 1 82.44 19 ASN B CA 1
ATOM 1397 C C . ASN B 1 19 ? 7.805 -5.098 0.115 1 82.44 19 ASN B C 1
ATOM 1399 O O . ASN B 1 19 ? 8.414 -4.695 1.11 1 82.44 19 ASN B O 1
ATOM 1403 N N . VAL B 1 20 ? 8.094 -6.25 -0.467 1 80.62 20 VAL B N 1
ATOM 1404 C CA . VAL B 1 20 ? 8.875 -7.266 0.235 1 80.62 20 VAL B CA 1
ATOM 1405 C C . VAL B 1 20 ? 10.352 -7.113 -0.114 1 80.62 20 VAL B C 1
ATOM 1407 O O . VAL B 1 20 ? 11.219 -7.676 0.563 1 80.62 20 VAL B O 1
ATOM 1410 N N . ASN B 1 21 ? 10.625 -6.395 -1.155 1 82.38 21 ASN B N 1
ATOM 1411 C CA . ASN B 1 21 ? 12 -6.176 -1.592 1 82.38 21 ASN B CA 1
ATOM 1412 C C . ASN B 1 21 ? 12.766 -7.488 -1.715 1 82.38 21 ASN B C 1
ATOM 1414 O O . ASN B 1 21 ? 13.867 -7.629 -1.172 1 82.38 21 ASN B O 1
ATOM 1418 N N . GLY B 1 22 ? 12.211 -8.344 -2.434 1 86.31 22 GLY B N 1
ATOM 1419 C CA . GLY B 1 22 ? 12.789 -9.664 -2.631 1 86.31 22 GLY B CA 1
ATOM 1420 C C . GLY B 1 22 ? 12.062 -10.75 -1.869 1 86.31 22 GLY B C 1
ATOM 1421 O O . GLY B 1 22 ? 12.227 -10.891 -0.656 1 86.31 22 GLY B O 1
ATOM 1422 N N . LEU B 1 23 ? 11.367 -11.57 -2.482 1 87.44 23 LEU B N 1
ATOM 1423 C CA . LEU B 1 23 ? 10.523 -12.586 -1.86 1 87.44 23 LEU B CA 1
ATOM 1424 C C . LEU B 1 23 ? 11.336 -13.82 -1.502 1 87.44 23 LEU B C 1
ATOM 1426 O O . LEU B 1 23 ? 11.07 -14.469 -0.489 1 87.44 23 LEU B O 1
ATOM 1430 N N . LYS B 1 24 ? 12.289 -14.133 -2.312 1 85.12 24 LYS B N 1
ATOM 1431 C CA . LYS B 1 24 ? 13.094 -15.328 -2.064 1 85.12 24 LYS B CA 1
ATOM 1432 C C . LYS B 1 24 ? 13.828 -15.234 -0.729 1 85.12 24 LYS B C 1
ATOM 1434 O O . LYS B 1 24 ? 13.852 -16.203 0.038 1 85.12 24 LYS B O 1
ATOM 1439 N N . ALA B 1 25 ? 14.391 -14.094 -0.526 1 75.94 25 ALA B N 1
ATOM 1440 C CA . ALA B 1 25 ? 15.094 -13.898 0.739 1 75.94 25 ALA B CA 1
ATOM 1441 C C . ALA B 1 25 ? 14.141 -14.023 1.923 1 75.94 25 ALA B C 1
ATOM 1443 O O . ALA B 1 25 ? 14.508 -14.562 2.969 1 75.94 25 ALA B O 1
ATOM 1444 N N . LEU B 1 26 ? 12.945 -13.602 1.741 1 74.31 26 LEU B N 1
ATOM 1445 C CA . LEU B 1 26 ? 11.945 -13.672 2.801 1 74.31 26 LEU B CA 1
ATOM 1446 C C . LEU B 1 26 ? 11.531 -15.109 3.066 1 74.31 26 LEU B C 1
ATOM 1448 O O . LEU B 1 26 ? 11.352 -15.508 4.219 1 74.31 26 LEU B O 1
ATOM 1452 N N . VAL B 1 27 ? 11.391 -15.859 2.082 1 75.31 27 VAL B N 1
ATOM 1453 C CA . VAL B 1 27 ? 10.977 -17.25 2.201 1 75.31 27 VAL B CA 1
ATOM 1454 C C . VAL B 1 27 ? 12.117 -18.094 2.775 1 75.31 27 VAL B C 1
ATOM 1456 O O . VAL B 1 27 ? 11.914 -18.906 3.682 1 75.31 27 VAL B O 1
ATOM 1459 N N . LYS B 1 28 ? 13.242 -17.891 2.287 1 73.62 28 LYS B N 1
ATOM 1460 C CA . LYS B 1 28 ? 14.383 -18.719 2.674 1 73.62 28 LYS B CA 1
ATOM 1461 C C . LYS B 1 28 ? 14.875 -18.344 4.07 1 73.62 28 LYS B C 1
ATOM 1463 O O . LYS B 1 28 ? 15.117 -19.219 4.902 1 73.62 28 LYS B O 1
ATOM 1468 N N . ASN B 1 29 ? 15.055 -17.094 4.254 1 63.59 29 ASN B N 1
ATOM 1469 C CA . ASN B 1 29 ? 15.758 -16.641 5.449 1 63.59 29 ASN B CA 1
ATOM 1470 C C . ASN B 1 29 ? 14.797 -16.422 6.617 1 63.59 29 ASN B C 1
ATOM 1472 O O . ASN B 1 29 ? 15.18 -16.594 7.777 1 63.59 29 ASN B O 1
ATOM 1476 N N . ARG B 1 30 ? 13.609 -16.188 6.25 1 59.44 30 ARG B N 1
ATOM 1477 C CA . ARG B 1 30 ? 12.75 -15.773 7.355 1 59.44 30 ARG B CA 1
ATOM 1478 C C . ARG B 1 30 ? 11.609 -16.766 7.559 1 59.44 30 ARG B C 1
ATOM 1480 O O . ARG B 1 30 ? 10.781 -16.594 8.453 1 59.44 30 ARG B O 1
ATOM 1487 N N . GLY B 1 31 ? 11.789 -17.797 6.801 1 61.72 31 GLY B N 1
ATOM 1488 C CA . GLY B 1 31 ? 10.742 -18.797 6.918 1 61.72 31 GLY B CA 1
ATOM 1489 C C . GLY B 1 31 ? 9.359 -18.266 6.582 1 61.72 31 GLY B C 1
ATOM 1490 O O . GLY B 1 31 ? 8.359 -18.734 7.125 1 61.72 31 GLY B O 1
ATOM 1491 N N . PHE B 1 32 ? 9.492 -17.234 5.883 1 64.75 32 PHE B N 1
ATOM 1492 C CA . PHE B 1 32 ? 8.211 -16.672 5.504 1 64.75 32 PHE B CA 1
ATOM 1493 C C . PHE B 1 32 ? 7.441 -17.609 4.59 1 64.75 32 PHE B C 1
ATOM 1495 O O . PHE B 1 32 ? 8.023 -18.219 3.688 1 64.75 32 PHE B O 1
ATOM 1502 N N . SER B 1 33 ? 6.227 -17.828 4.996 1 76.62 33 SER B N 1
ATOM 1503 C CA . SER B 1 33 ? 5.285 -18.562 4.145 1 76.62 33 SER B CA 1
ATOM 1504 C C . SER B 1 33 ? 3.947 -17.828 4.059 1 76.62 33 SER B C 1
ATOM 1506 O O . SER B 1 33 ? 3.457 -17.297 5.055 1 76.62 33 SER B O 1
ATOM 1508 N N . VAL B 1 34 ? 3.566 -17.703 2.809 1 77 34 VAL B N 1
ATOM 1509 C CA . VAL B 1 34 ? 2.244 -17.125 2.605 1 77 34 VAL B CA 1
ATOM 1510 C C . VAL B 1 34 ? 1.224 -17.828 3.492 1 77 34 VAL B C 1
ATOM 1512 O O . VAL B 1 34 ? 0.293 -17.203 4.004 1 77 34 VAL B O 1
ATOM 1515 N N . HIS B 1 35 ? 1.539 -19.047 3.691 1 79.31 35 HIS B N 1
ATOM 1516 C CA . HIS B 1 35 ? 0.66 -19.844 4.543 1 79.31 35 HIS B CA 1
ATOM 1517 C C . HIS B 1 35 ? 0.666 -19.328 5.977 1 79.31 35 HIS B C 1
ATOM 1519 O O . HIS B 1 35 ? -0.394 -19.141 6.582 1 79.31 35 HIS B O 1
ATOM 1525 N N . GLU B 1 36 ? 1.819 -19.172 6.438 1 77.38 36 GLU B N 1
ATOM 1526 C CA . GLU B 1 36 ? 1.941 -18.672 7.805 1 77.38 36 GLU B CA 1
ATOM 1527 C C . GLU B 1 36 ? 1.32 -17.281 7.945 1 77.38 36 GLU B C 1
ATOM 1529 O O . GLU B 1 36 ? 0.657 -17 8.945 1 77.38 36 GLU B O 1
ATOM 1534 N N . LEU B 1 37 ? 1.576 -16.5 6.957 1 78.56 37 LEU B N 1
ATOM 1535 C CA . LEU B 1 37 ? 0.985 -15.164 6.98 1 78.56 37 LEU B CA 1
ATOM 1536 C C . LEU B 1 37 ? -0.537 -15.242 6.965 1 78.56 37 LEU B C 1
ATOM 1538 O O . LEU B 1 37 ? -1.209 -14.5 7.688 1 78.56 37 LEU B O 1
ATOM 1542 N N . ALA B 1 38 ? -1.07 -16.109 6.148 1 82.31 38 ALA B N 1
ATOM 1543 C CA . ALA B 1 38 ? -2.518 -16.297 6.059 1 82.31 38 ALA B CA 1
ATOM 1544 C C . ALA B 1 38 ? -3.09 -16.781 7.395 1 82.31 38 ALA B C 1
ATOM 1546 O O . ALA B 1 38 ? -4.16 -16.328 7.812 1 82.31 38 ALA B O 1
ATOM 1547 N N . GLN B 1 39 ? -2.385 -17.641 8 1 78.62 39 GLN B N 1
ATOM 1548 C CA . GLN B 1 39 ? -2.846 -18.172 9.281 1 78.62 39 GLN B CA 1
ATOM 1549 C C . GLN B 1 39 ? -2.822 -17.094 10.359 1 78.62 39 GLN B C 1
ATOM 1551 O O . GLN B 1 39 ? -3.744 -17 11.18 1 78.62 39 GLN B O 1
ATOM 1556 N N . ARG B 1 40 ? -1.873 -16.344 10.266 1 75.31 40 ARG B N 1
ATOM 1557 C CA . ARG B 1 40 ? -1.699 -15.328 11.305 1 75.31 40 ARG B CA 1
ATOM 1558 C C . ARG B 1 40 ? -2.613 -14.133 11.062 1 75.31 40 ARG B C 1
ATOM 1560 O O . ARG B 1 40 ? -3.26 -13.641 11.992 1 75.31 40 ARG B O 1
ATOM 1567 N N . GLU B 1 41 ? -2.672 -13.711 9.781 1 75.62 41 GLU B N 1
ATOM 1568 C CA . GLU B 1 41 ? -3.357 -12.461 9.484 1 75.62 41 GLU B CA 1
ATOM 1569 C C . GLU B 1 41 ? -4.762 -12.711 8.938 1 75.62 41 GLU B C 1
ATOM 1571 O O . GLU B 1 41 ? -5.594 -11.805 8.914 1 75.62 41 GLU B O 1
ATOM 1576 N N . ASP B 1 42 ? -4.988 -13.898 8.555 1 81.44 42 ASP B N 1
ATOM 1577 C CA . ASP B 1 42 ? -6.277 -14.25 7.969 1 81.44 42 ASP B CA 1
ATOM 1578 C C . ASP B 1 42 ? -6.703 -13.227 6.922 1 81.44 42 ASP B C 1
ATOM 1580 O O . ASP B 1 42 ? -7.836 -12.742 6.945 1 81.44 42 ASP B O 1
ATOM 1584 N N . PHE B 1 43 ? -5.77 -12.875 6.066 1 84 43 PHE B N 1
ATOM 1585 C CA . PHE B 1 43 ? -6.059 -11.859 5.062 1 84 43 PHE B CA 1
ATOM 1586 C C . PHE B 1 43 ? -6.953 -12.422 3.965 1 84 43 PHE B C 1
ATOM 1588 O O . PHE B 1 43 ? -6.969 -13.633 3.729 1 84 43 PHE B O 1
ATOM 1595 N N . ASP B 1 44 ? -7.684 -11.492 3.314 1 86.81 44 ASP B N 1
ATOM 1596 C CA . ASP B 1 44 ? -8.484 -11.867 2.158 1 86.81 44 ASP B CA 1
ATOM 1597 C C . ASP B 1 44 ? -7.727 -11.633 0.856 1 86.81 44 ASP B C 1
ATOM 1599 O O . ASP B 1 44 ? -7.852 -12.406 -0.094 1 86.81 44 ASP B O 1
ATOM 1603 N N . VAL B 1 45 ? -6.965 -10.547 0.849 1 89 45 VAL B N 1
ATOM 1604 C CA . VAL B 1 45 ? -6.16 -10.211 -0.323 1 89 45 VAL B CA 1
ATOM 1605 C C . VAL B 1 45 ? -4.789 -9.703 0.117 1 89 45 VAL B C 1
ATOM 1607 O O . VAL B 1 45 ? -4.688 -8.906 1.054 1 89 45 VAL B O 1
ATOM 1610 N N . LEU B 1 46 ? -3.754 -10.242 -0.574 1 88.75 46 LEU B N 1
ATOM 1611 C CA . LEU B 1 46 ? -2.377 -9.828 -0.33 1 88.75 46 LEU B CA 1
ATOM 1612 C C . LEU B 1 46 ? -1.742 -9.273 -1.604 1 88.75 46 LEU B C 1
ATOM 1614 O O . LEU B 1 46 ? -1.717 -9.953 -2.633 1 88.75 46 LEU B O 1
ATOM 1618 N N . CYS B 1 47 ? -1.304 -8.023 -1.476 1 88.81 47 CYS B N 1
ATOM 1619 C CA . CYS B 1 47 ? -0.549 -7.41 -2.564 1 88.81 47 CYS B CA 1
ATOM 1620 C C . CYS B 1 47 ? 0.938 -7.363 -2.236 1 88.81 47 CYS B C 1
ATOM 1622 O O . CYS B 1 47 ? 1.324 -6.945 -1.145 1 88.81 47 CYS B O 1
ATOM 1624 N N . LEU B 1 48 ? 1.689 -7.785 -3.217 1 87.62 48 LEU B N 1
ATOM 1625 C CA . LEU B 1 48 ? 3.139 -7.773 -3.049 1 87.62 48 LEU B CA 1
ATOM 1626 C C . LEU B 1 48 ? 3.803 -6.914 -4.121 1 87.62 48 LEU B C 1
ATOM 1628 O O . LEU B 1 48 ? 3.393 -6.934 -5.281 1 87.62 48 LEU B O 1
ATOM 1632 N N . GLN B 1 49 ? 4.75 -6.141 -3.686 1 84.31 49 GLN B N 1
ATOM 1633 C CA . GLN B 1 49 ? 5.59 -5.383 -4.609 1 84.31 49 GLN B CA 1
ATOM 1634 C C . GLN B 1 49 ? 7.062 -5.762 -4.453 1 84.31 49 GLN B C 1
ATOM 1636 O O . GLN B 1 49 ? 7.484 -6.203 -3.381 1 84.31 49 GLN B O 1
ATOM 1641 N N . GLU B 1 50 ? 7.855 -5.621 -5.535 1 88.5 50 GLU B N 1
ATOM 1642 C CA . GLU B 1 50 ? 9.273 -5.957 -5.617 1 88.5 50 GLU B CA 1
ATOM 1643 C C . GLU B 1 50 ? 9.531 -7.391 -5.164 1 88.5 50 GLU B C 1
ATOM 1645 O O . GLU B 1 50 ? 10.391 -7.633 -4.316 1 88.5 50 GLU B O 1
ATOM 1650 N N . THR B 1 51 ? 8.836 -8.305 -5.762 1 92 51 THR B N 1
ATOM 1651 C CA . THR B 1 51 ? 9.055 -9.703 -5.434 1 92 51 THR B CA 1
ATOM 1652 C C . THR B 1 51 ? 10.438 -10.156 -5.91 1 92 51 THR B C 1
ATOM 1654 O O . THR B 1 51 ? 11.055 -11.031 -5.301 1 92 51 THR B O 1
ATOM 1657 N N . LYS B 1 52 ? 10.891 -9.664 -7.012 1 94 52 LYS B N 1
ATOM 1658 C CA . LYS B 1 52 ? 12.219 -9.875 -7.582 1 94 52 LYS B CA 1
ATOM 1659 C C . LYS B 1 52 ? 12.453 -11.352 -7.898 1 94 52 LYS B C 1
ATOM 1661 O O . LYS B 1 52 ? 13.555 -11.859 -7.707 1 94 52 LYS B O 1
ATOM 1666 N N . ILE B 1 53 ? 11.367 -11.945 -8.273 1 95.06 53 ILE B N 1
ATOM 1667 C CA . ILE B 1 53 ? 11.477 -13.359 -8.617 1 95.06 53 ILE B CA 1
ATOM 1668 C C . ILE B 1 53 ? 11.234 -13.547 -10.117 1 95.06 53 ILE B C 1
ATOM 1670 O O . ILE B 1 53 ? 10.922 -12.586 -10.828 1 95.06 53 ILE B O 1
ATOM 1674 N N . GLN B 1 54 ? 11.484 -14.773 -10.539 1 95 54 GLN B N 1
ATOM 1675 C CA . GLN B 1 54 ? 11.258 -15.148 -11.938 1 95 54 GLN B CA 1
ATOM 1676 C C . GLN B 1 54 ? 10.094 -16.125 -12.062 1 95 54 GLN B C 1
ATOM 1678 O O . GLN B 1 54 ? 9.617 -16.656 -11.062 1 95 54 GLN B O 1
ATOM 1683 N N . GLU B 1 55 ? 9.727 -16.359 -13.336 1 93.38 55 GLU B N 1
ATOM 1684 C CA . GLU B 1 55 ? 8.562 -17.203 -13.609 1 93.38 55 GLU B CA 1
ATOM 1685 C C . GLU B 1 55 ? 8.734 -18.594 -13.016 1 93.38 55 GLU B C 1
ATOM 1687 O O . GLU B 1 55 ? 7.781 -19.188 -12.508 1 93.38 55 GLU B O 1
ATOM 1692 N N . LYS B 1 56 ? 9.867 -19.062 -13.102 1 92.62 56 LYS B N 1
ATOM 1693 C CA . LYS B 1 56 ? 10.117 -20.406 -12.562 1 92.62 56 LYS B CA 1
ATOM 1694 C C . LYS B 1 56 ? 9.867 -20.438 -11.062 1 92.62 56 LYS B C 1
ATOM 1696 O O . LYS B 1 56 ? 9.414 -21.453 -10.531 1 92.62 56 LYS B O 1
ATOM 1701 N N . ASP B 1 57 ? 10.172 -19.406 -10.383 1 92.19 57 ASP B N 1
ATOM 1702 C CA . ASP B 1 57 ? 9.938 -19.328 -8.945 1 92.19 57 ASP B CA 1
ATOM 1703 C C . ASP B 1 57 ? 8.445 -19.234 -8.625 1 92.19 57 ASP B C 1
ATOM 1705 O O . ASP B 1 57 ? 7.992 -19.766 -7.609 1 92.19 57 ASP B O 1
ATOM 1709 N N . VAL B 1 58 ? 7.727 -18.562 -9.477 1 92.5 58 VAL B N 1
ATOM 1710 C CA . VAL B 1 58 ? 6.289 -18.391 -9.297 1 92.5 58 VAL B CA 1
ATOM 1711 C C . VAL B 1 58 ? 5.609 -19.766 -9.266 1 92.5 58 VAL B C 1
ATOM 1713 O O . VAL B 1 58 ? 4.746 -20.016 -8.422 1 92.5 58 VAL B O 1
ATOM 1716 N N . ASP B 1 59 ? 6.031 -20.641 -10.156 1 90.31 59 ASP B N 1
ATOM 1717 C CA . ASP B 1 59 ? 5.445 -21.969 -10.234 1 90.31 59 ASP B CA 1
ATOM 1718 C C . ASP B 1 59 ? 5.637 -22.719 -8.914 1 90.31 59 ASP B C 1
ATOM 1720 O O . ASP B 1 59 ? 4.703 -23.344 -8.414 1 90.31 59 ASP B O 1
ATOM 1724 N N . VAL B 1 60 ? 6.727 -22.594 -8.414 1 86.31 60 VAL B N 1
ATOM 1725 C CA . VAL B 1 60 ? 7.043 -23.266 -7.16 1 86.31 60 VAL B CA 1
ATOM 1726 C C . VAL B 1 60 ? 6.184 -22.688 -6.035 1 86.31 60 VAL B C 1
ATOM 1728 O O . VAL B 1 60 ? 5.637 -23.438 -5.219 1 86.31 60 VAL B O 1
ATOM 1731 N N . ILE B 1 61 ? 6.047 -21.438 -6.039 1 86.38 61 ILE B N 1
ATOM 1732 C CA . ILE B 1 61 ? 5.289 -20.766 -4.988 1 86.38 61 ILE B CA 1
ATOM 1733 C C . ILE B 1 61 ? 3.812 -21.125 -5.098 1 86.38 61 ILE B C 1
ATOM 1735 O O . ILE B 1 61 ? 3.158 -21.422 -4.094 1 86.38 61 ILE B O 1
ATOM 1739 N N . LYS B 1 62 ? 3.307 -21.125 -6.242 1 87.94 62 LYS B N 1
ATOM 1740 C CA . LYS B 1 62 ? 1.896 -21.438 -6.461 1 87.94 62 LYS B CA 1
ATOM 1741 C C . LYS B 1 62 ? 1.562 -22.844 -5.977 1 87.94 62 LYS B C 1
ATOM 1743 O O . LYS B 1 62 ? 0.475 -23.078 -5.445 1 87.94 62 LYS B O 1
ATOM 1748 N N . GLU B 1 63 ? 2.463 -23.703 -6.129 1 85.12 63 GLU B N 1
ATOM 1749 C CA . GLU B 1 63 ? 2.26 -25.078 -5.707 1 85.12 63 GLU B CA 1
ATOM 1750 C C . GLU B 1 63 ? 2.195 -25.188 -4.184 1 85.12 63 GLU B C 1
ATOM 1752 O O . GLU B 1 63 ? 1.594 -26.125 -3.648 1 85.12 63 GLU B O 1
ATOM 1757 N N . SER B 1 64 ? 2.793 -24.234 -3.596 1 80.25 64 SER B N 1
ATOM 1758 C CA . SER B 1 64 ? 2.873 -24.312 -2.141 1 80.25 64 SER B CA 1
ATOM 1759 C C . SER B 1 64 ? 1.753 -23.5 -1.484 1 80.25 64 SER B C 1
ATOM 1761 O O . SER B 1 64 ? 1.604 -23.516 -0.26 1 80.25 64 SER B O 1
ATOM 1763 N N . LEU B 1 65 ? 1.037 -22.797 -2.301 1 80.06 65 LEU B N 1
ATOM 1764 C CA . LEU B 1 65 ? -0.013 -21.953 -1.734 1 80.06 65 LEU B CA 1
ATOM 1765 C C . LEU B 1 65 ? -1.102 -22.812 -1.092 1 80.06 65 LEU B C 1
ATOM 1767 O O . LEU B 1 65 ? -1.384 -23.922 -1.556 1 80.06 65 LEU B O 1
ATOM 1771 N N . LEU B 1 66 ? -1.662 -22.328 0.029 1 73.62 66 LEU B N 1
ATOM 1772 C CA . LEU B 1 66 ? -2.711 -22.984 0.796 1 73.62 66 LEU B CA 1
ATOM 1773 C C . LEU B 1 66 ? -4 -23.078 -0.012 1 73.62 66 LEU B C 1
ATOM 1775 O O . LEU B 1 66 ? -4.246 -22.25 -0.892 1 73.62 66 LEU B O 1
ATOM 1779 N N . GLU B 1 67 ? -4.715 -24.078 0.535 1 78.88 67 GLU B N 1
ATOM 1780 C CA . GLU B 1 67 ? -6.086 -24.156 0.044 1 78.88 67 GLU B CA 1
ATOM 1781 C C . GLU B 1 67 ? -6.871 -22.891 0.395 1 78.88 67 GLU B C 1
ATOM 1783 O O . GLU B 1 67 ? -6.773 -22.375 1.514 1 78.88 67 GLU B O 1
ATOM 1788 N N . GLY B 1 68 ? -7.426 -22.234 -0.554 1 83.12 68 GLY B N 1
ATOM 1789 C CA . GLY B 1 68 ? -8.203 -21.016 -0.344 1 83.12 68 GLY B CA 1
ATOM 1790 C C . GLY B 1 68 ? -7.566 -19.781 -0.953 1 83.12 68 GLY B C 1
ATOM 1791 O O . GLY B 1 68 ? -8.219 -18.75 -1.111 1 83.12 68 GLY B O 1
ATOM 1792 N N . TYR B 1 69 ? -6.227 -19.922 -1.043 1 88.69 69 TYR B N 1
ATOM 1793 C CA . TYR B 1 69 ? -5.543 -18.797 -1.679 1 88.69 69 TYR B CA 1
ATOM 1794 C C . TYR B 1 69 ? -5.008 -19.188 -3.049 1 88.69 69 TYR B C 1
ATOM 1796 O O . TYR B 1 69 ? -3.854 -18.906 -3.379 1 88.69 69 TYR B O 1
ATOM 1804 N N . THR B 1 70 ? -5.859 -19.828 -3.803 1 87.44 70 THR B N 1
ATOM 1805 C CA . THR B 1 70 ? -5.422 -20.375 -5.086 1 87.44 70 THR B CA 1
ATOM 1806 C C . THR B 1 70 ? -5.52 -19.312 -6.18 1 87.44 70 THR B C 1
ATOM 1808 O O . THR B 1 70 ? -4.961 -19.484 -7.266 1 87.44 70 THR B O 1
ATOM 1811 N N . ASN B 1 71 ? -6.23 -18.234 -5.895 1 94.12 71 ASN B N 1
ATOM 1812 C CA . ASN B 1 71 ? -6.219 -17.109 -6.836 1 94.12 71 ASN B CA 1
ATOM 1813 C C . ASN B 1 71 ? -4.977 -16.234 -6.656 1 94.12 71 ASN B C 1
ATOM 1815 O O . ASN B 1 71 ? -4.965 -15.344 -5.812 1 94.12 71 ASN B O 1
ATOM 1819 N N . SER B 1 72 ? -3.969 -16.547 -7.406 1 95.44 72 SER B N 1
ATOM 1820 C CA . SER B 1 72 ? -2.715 -15.805 -7.297 1 95.44 72 SER B CA 1
ATOM 1821 C C . SER B 1 72 ? -2.232 -15.336 -8.664 1 95.44 72 SER B C 1
ATOM 1823 O O . SER B 1 72 ? -2.184 -16.109 -9.617 1 95.44 72 SER B O 1
ATOM 1825 N N . PHE B 1 73 ? -1.889 -14.117 -8.773 1 96.5 73 PHE B N 1
ATOM 1826 C CA . PHE B 1 73 ? -1.549 -13.445 -10.023 1 96.5 73 PHE B CA 1
ATOM 1827 C C . PHE B 1 73 ? -0.196 -12.75 -9.914 1 96.5 73 PHE B C 1
ATOM 1829 O O . PHE B 1 73 ? -0 -11.891 -9.062 1 96.5 73 PHE B O 1
ATOM 1836 N N . TRP B 1 74 ? 0.649 -13.156 -10.805 1 95.62 74 TRP B N 1
ATOM 1837 C CA . TRP B 1 74 ? 2.041 -12.734 -10.695 1 95.62 74 TRP B CA 1
ATOM 1838 C C . TRP B 1 74 ? 2.531 -12.141 -12.016 1 95.62 74 TRP B C 1
ATOM 1840 O O . TRP B 1 74 ? 2.189 -12.641 -13.094 1 95.62 74 TRP B O 1
ATOM 1850 N N . THR B 1 75 ? 3.301 -11.125 -11.945 1 94.88 75 THR B N 1
ATOM 1851 C CA . THR B 1 75 ? 4.086 -10.641 -13.078 1 94.88 75 THR B CA 1
ATOM 1852 C C . THR B 1 75 ? 5.523 -10.352 -12.656 1 94.88 75 THR B C 1
ATOM 1854 O O . THR B 1 75 ? 5.762 -9.812 -11.578 1 94.88 75 THR B O 1
ATOM 1857 N N . CYS B 1 76 ? 6.438 -10.766 -13.516 1 95.94 76 CYS B N 1
ATOM 1858 C CA . CYS B 1 76 ? 7.863 -10.648 -13.227 1 95.94 76 CYS B CA 1
ATOM 1859 C C . CYS B 1 76 ? 8.57 -9.797 -14.273 1 95.94 76 CYS B C 1
ATOM 1861 O O . CYS B 1 76 ? 8.07 -9.648 -15.391 1 95.94 76 CYS B O 1
ATOM 1863 N N . SER B 1 77 ? 9.672 -9.336 -13.812 1 94.06 77 SER B N 1
ATOM 1864 C CA . SER B 1 77 ? 10.508 -8.641 -14.789 1 94.06 77 SER B CA 1
ATOM 1865 C C . SER B 1 77 ? 11.164 -9.625 -15.75 1 94.06 77 SER B C 1
ATOM 1867 O O . SER B 1 77 ? 11.75 -10.617 -15.328 1 94.06 77 SER B O 1
ATOM 1869 N N . VAL B 1 78 ? 10.992 -9.352 -16.969 1 91 78 VAL B N 1
ATOM 1870 C CA . VAL B 1 78 ? 11.664 -10.172 -17.969 1 91 78 VAL B CA 1
ATOM 1871 C C . VAL B 1 78 ? 12.938 -9.477 -18.438 1 91 78 VAL B C 1
ATOM 1873 O O . VAL B 1 78 ? 13.852 -10.125 -18.938 1 91 78 VAL B O 1
ATOM 1876 N N . SER B 1 79 ? 13.008 -8.203 -18.266 1 87.19 79 SER B N 1
ATOM 1877 C CA . SER B 1 79 ? 14.109 -7.402 -18.781 1 87.19 79 SER B CA 1
ATOM 1878 C C . SER B 1 79 ? 15.297 -7.395 -17.828 1 87.19 79 SER B C 1
ATOM 1880 O O . SER B 1 79 ? 16.438 -7.152 -18.234 1 87.19 79 SER B O 1
ATOM 1882 N N . LYS B 1 80 ? 15.078 -7.578 -16.562 1 90 80 LYS B N 1
ATOM 1883 C CA . LYS B 1 80 ? 16.125 -7.5 -15.539 1 90 80 LYS B CA 1
ATOM 1884 C C . LYS B 1 80 ? 15.859 -8.5 -14.414 1 90 80 LYS B C 1
ATOM 1886 O O . LYS B 1 80 ? 14.82 -8.453 -13.758 1 90 80 LYS B O 1
ATOM 1891 N N . LEU B 1 81 ? 16.812 -9.352 -14.211 1 91.12 81 LEU B N 1
ATOM 1892 C CA . LEU B 1 81 ? 16.703 -10.336 -13.133 1 91.12 81 LEU B CA 1
ATOM 1893 C C . LEU B 1 81 ? 16.75 -9.656 -11.773 1 91.12 81 LEU B C 1
ATOM 1895 O O . LEU B 1 81 ? 17.547 -8.734 -11.555 1 91.12 81 LEU B O 1
ATOM 1899 N N . GLY B 1 82 ? 15.969 -10.141 -10.883 1 92.19 82 GLY B N 1
ATOM 1900 C CA . GLY B 1 82 ? 16 -9.625 -9.523 1 92.19 82 GLY B CA 1
ATOM 1901 C C . GLY B 1 82 ? 15.469 -8.211 -9.414 1 92.19 82 GLY B C 1
ATOM 1902 O O . GLY B 1 82 ? 15.953 -7.426 -8.594 1 92.19 82 GLY B O 1
ATOM 1903 N N . TYR B 1 83 ? 14.609 -7.922 -10.289 1 92.06 83 TYR B N 1
ATOM 1904 C CA . TYR B 1 83 ? 14.102 -6.559 -10.344 1 92.06 83 TYR B CA 1
ATOM 1905 C C . TYR B 1 83 ? 12.57 -6.543 -10.367 1 92.06 83 TYR B C 1
ATOM 1907 O O . TYR B 1 83 ? 11.953 -7.371 -11.031 1 92.06 83 TYR B O 1
ATOM 1915 N N . SER B 1 84 ? 12.031 -5.613 -9.648 1 89.19 84 SER B N 1
ATOM 1916 C CA . SER B 1 84 ? 10.594 -5.336 -9.711 1 89.19 84 SER B CA 1
ATOM 1917 C C . SER B 1 84 ? 9.781 -6.598 -9.445 1 89.19 84 SER B C 1
ATOM 1919 O O . SER B 1 84 ? 10.109 -7.379 -8.547 1 89.19 84 SER B O 1
ATOM 1921 N N . GLY B 1 85 ? 8.688 -6.762 -10.086 1 92.38 85 GLY B N 1
ATOM 1922 C CA . GLY B 1 85 ? 7.781 -7.883 -9.875 1 92.38 85 GLY B CA 1
ATOM 1923 C C . GLY B 1 85 ? 6.672 -7.574 -8.883 1 92.38 85 GLY B C 1
ATOM 1924 O O . GLY B 1 85 ? 6.918 -7.012 -7.816 1 92.38 85 GLY B O 1
ATOM 1925 N N . THR B 1 86 ? 5.453 -7.883 -9.25 1 92 86 THR B N 1
ATOM 1926 C CA . THR B 1 86 ? 4.293 -7.648 -8.398 1 92 86 THR B CA 1
ATOM 1927 C C . THR B 1 86 ? 3.361 -8.859 -8.414 1 92 86 THR B C 1
ATOM 1929 O O . THR B 1 86 ? 3.412 -9.68 -9.328 1 92 86 THR B O 1
ATOM 1932 N N . ALA B 1 87 ? 2.574 -8.984 -7.309 1 93.44 87 ALA B N 1
ATOM 1933 C CA . ALA B 1 87 ? 1.646 -10.109 -7.23 1 93.44 87 ALA B CA 1
ATOM 1934 C C . ALA B 1 87 ? 0.433 -9.758 -6.375 1 93.44 87 ALA B C 1
ATOM 1936 O O . ALA B 1 87 ? 0.514 -8.898 -5.492 1 93.44 87 ALA B O 1
ATOM 1937 N N . ILE B 1 88 ? -0.639 -10.406 -6.691 1 93.44 88 ILE B N 1
ATOM 1938 C CA . ILE B 1 88 ? -1.838 -10.383 -5.859 1 93.44 88 ILE B CA 1
ATOM 1939 C C . ILE B 1 88 ? -2.279 -11.812 -5.555 1 93.44 88 ILE B C 1
ATOM 1941 O O . ILE B 1 88 ? -2.443 -12.625 -6.469 1 93.44 88 ILE B O 1
ATOM 1945 N N . ILE B 1 89 ? -2.354 -12.133 -4.285 1 93.44 89 ILE B N 1
ATOM 1946 C CA . ILE B 1 89 ? -2.879 -13.398 -3.801 1 93.44 89 ILE B CA 1
ATOM 1947 C C . ILE B 1 89 ? -4.207 -13.172 -3.082 1 93.44 89 ILE B C 1
ATOM 1949 O O . ILE B 1 89 ? -4.289 -12.359 -2.16 1 93.44 89 ILE B O 1
ATOM 1953 N N . SER B 1 90 ? -5.238 -13.914 -3.51 1 92.31 90 SER B N 1
ATOM 1954 C CA . SER B 1 90 ? -6.574 -13.586 -3.021 1 92.31 90 SER B CA 1
ATOM 1955 C C . SER B 1 90 ? -7.352 -14.852 -2.662 1 92.31 90 SER B C 1
ATOM 1957 O O . SER B 1 90 ? -7.309 -15.844 -3.391 1 92.31 90 SER B O 1
ATOM 1959 N N . ARG B 1 91 ? -8.016 -14.758 -1.524 1 90.12 91 ARG B N 1
ATOM 1960 C CA . ARG B 1 91 ? -8.984 -15.789 -1.169 1 90.12 91 ARG B CA 1
A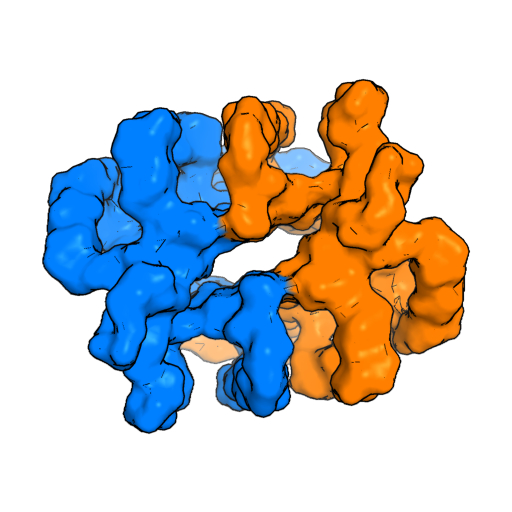TOM 1961 C C . ARG B 1 91 ? -10.242 -15.672 -2.02 1 90.12 91 ARG B C 1
ATOM 1963 O O . ARG B 1 91 ? -10.898 -16.672 -2.307 1 90.12 91 ARG B O 1
ATOM 1970 N N . VAL B 1 92 ? -10.539 -14.469 -2.447 1 87.75 92 VAL B N 1
ATOM 1971 C CA . VAL B 1 92 ? -11.711 -14.148 -3.25 1 87.75 92 VAL B CA 1
ATOM 1972 C C . VAL B 1 92 ? -11.359 -14.203 -4.734 1 87.75 92 VAL B C 1
ATOM 1974 O O . VAL B 1 92 ? -10.344 -13.641 -5.156 1 87.75 92 VAL B O 1
ATOM 1977 N N . LYS B 1 93 ? -12.219 -14.875 -5.465 1 93.5 93 LYS B N 1
ATOM 1978 C CA . LYS B 1 93 ? -11.977 -14.93 -6.902 1 93.5 93 LYS B CA 1
ATOM 1979 C C . LYS B 1 93 ? -12.344 -13.602 -7.57 1 93.5 93 LYS B C 1
ATOM 1981 O O . LYS B 1 93 ? -13.484 -13.148 -7.473 1 93.5 93 LYS B O 1
ATOM 1986 N N . PRO B 1 94 ? -11.414 -13.047 -8.219 1 92.56 94 PRO B N 1
ATOM 1987 C CA . PRO B 1 94 ? -11.75 -11.797 -8.914 1 92.56 94 PRO B CA 1
ATOM 1988 C C . PRO B 1 94 ? -12.578 -12.023 -10.172 1 92.56 94 PRO B C 1
ATOM 1990 O O . PRO B 1 94 ? -12.648 -13.148 -10.68 1 92.56 94 PRO B O 1
ATOM 1993 N N . LEU B 1 95 ? -13.234 -10.992 -10.633 1 89.44 95 LEU B N 1
ATOM 1994 C CA . LEU B 1 95 ? -14.016 -11.031 -11.859 1 89.44 95 LEU B CA 1
ATOM 1995 C C . LEU B 1 95 ? -13.109 -10.984 -13.086 1 89.44 95 LEU B C 1
ATOM 1997 O O . LEU B 1 95 ? -13.406 -11.609 -14.109 1 89.44 95 LEU B O 1
ATOM 2001 N N . SER B 1 96 ? -12.055 -10.227 -12.938 1 90.56 96 SER B N 1
ATOM 2002 C CA . SER B 1 96 ? -11.102 -10.109 -14.039 1 90.56 96 SER B CA 1
ATOM 2003 C C . SER B 1 96 ? -9.727 -9.695 -13.539 1 90.56 96 SER B C 1
ATOM 2005 O O . SER B 1 96 ? -9.586 -9.203 -12.422 1 90.56 96 SER B O 1
ATOM 2007 N N . ILE B 1 97 ? -8.727 -10 -14.391 1 92.5 97 ILE B N 1
ATOM 2008 C CA . ILE B 1 97 ? -7.336 -9.68 -14.094 1 92.5 97 ILE B CA 1
ATOM 2009 C C . ILE B 1 97 ? -6.699 -8.977 -15.289 1 92.5 97 ILE B C 1
ATOM 2011 O O . ILE B 1 97 ? -6.941 -9.352 -16.438 1 92.5 97 ILE B O 1
ATOM 2015 N N . LYS B 1 98 ? -5.902 -7.988 -14.992 1 88.44 98 LYS B N 1
ATOM 2016 C CA . LYS B 1 98 ? -5.125 -7.305 -16.016 1 88.44 98 LYS B CA 1
ATOM 2017 C C . LYS B 1 98 ? -3.668 -7.148 -15.594 1 88.44 98 LYS B C 1
ATOM 2019 O O . LYS B 1 98 ? -3.387 -6.777 -14.453 1 88.44 98 LYS B O 1
ATOM 2024 N N . TYR B 1 99 ? -2.801 -7.461 -16.531 1 90 99 TYR B N 1
ATOM 2025 C CA . TYR B 1 99 ? -1.374 -7.281 -16.281 1 90 99 TYR B CA 1
ATOM 2026 C C . TYR B 1 99 ? -0.828 -6.102 -17.078 1 90 99 TYR B C 1
ATOM 2028 O O . TYR B 1 99 ? -1.15 -5.938 -18.25 1 90 99 TYR B O 1
ATOM 2036 N N . GLY B 1 100 ? -0.099 -5.332 -16.359 1 83.88 100 GLY B N 1
ATOM 2037 C CA . GLY B 1 100 ? 0.513 -4.199 -17.031 1 83.88 100 GLY B CA 1
ATOM 2038 C C . GLY B 1 100 ? -0.487 -3.131 -17.438 1 83.88 100 GLY B C 1
ATOM 2039 O O . GLY B 1 100 ? -1.607 -3.1 -16.922 1 83.88 100 GLY B O 1
ATOM 2040 N N . LEU B 1 101 ? 0.045 -2.156 -18.25 1 73.81 101 LEU B N 1
ATOM 2041 C CA . LEU B 1 101 ? -0.781 -1.039 -18.688 1 73.81 101 LEU B CA 1
ATOM 2042 C C . LEU B 1 101 ? -1.25 -1.25 -20.125 1 73.81 101 LEU B C 1
ATOM 2044 O O . LEU B 1 101 ? -2.031 -0.453 -20.656 1 73.81 101 LEU B O 1
ATOM 2048 N N . GLY B 1 102 ? -0.948 -2.295 -20.578 1 72.38 102 GLY B N 1
ATOM 2049 C CA . GLY B 1 102 ? -1.334 -2.553 -21.953 1 72.38 102 GLY B CA 1
ATOM 2050 C C . GLY B 1 102 ? -0.398 -1.918 -22.969 1 72.38 102 GLY B C 1
ATOM 2051 O O . GLY B 1 102 ? -0.728 -1.82 -24.156 1 72.38 102 GLY B O 1
ATOM 2052 N N . VAL B 1 103 ? 0.682 -1.283 -22.469 1 68.5 103 VAL B N 1
ATOM 2053 C CA . VAL B 1 103 ? 1.714 -0.752 -23.344 1 68.5 103 VAL B CA 1
ATOM 2054 C C . VAL B 1 103 ? 2.912 -1.698 -23.375 1 68.5 103 VAL B C 1
ATOM 2056 O O . VAL B 1 103 ? 3.727 -1.701 -22.453 1 68.5 103 VAL B O 1
ATOM 2059 N N . PRO B 1 104 ? 2.988 -2.514 -24.297 1 66.94 104 PRO B N 1
ATOM 2060 C CA . PRO B 1 104 ? 3.951 -3.617 -24.344 1 66.94 104 PRO B CA 1
ATOM 2061 C C . PRO B 1 104 ? 5.355 -3.193 -23.922 1 66.94 104 PRO B C 1
ATOM 2063 O O . PRO B 1 104 ? 5.984 -3.863 -23.094 1 66.94 104 PRO B O 1
ATOM 2066 N N . ASP B 1 105 ? 5.891 -2.107 -24.422 1 62.5 105 ASP B N 1
ATOM 2067 C CA . ASP B 1 105 ? 7.266 -1.717 -24.125 1 62.5 105 ASP B CA 1
ATOM 2068 C C . ASP B 1 105 ? 7.441 -1.368 -22.656 1 62.5 105 ASP B C 1
ATOM 2070 O O . ASP B 1 105 ? 8.555 -1.437 -22.125 1 62.5 105 ASP B O 1
ATOM 2074 N N . HIS B 1 106 ? 6.25 -1.145 -22 1 63.44 106 HIS B N 1
ATOM 2075 C CA . HIS B 1 106 ? 6.359 -0.684 -20.625 1 63.44 106 HIS B CA 1
ATOM 2076 C C . HIS B 1 106 ? 5.973 -1.784 -19.641 1 63.44 106 HIS B C 1
ATOM 2078 O O . HIS B 1 106 ? 6.199 -1.654 -18.438 1 63.44 106 HIS B O 1
ATOM 2084 N N . ASP B 1 107 ? 5.598 -2.922 -20.328 1 77.5 107 ASP B N 1
ATOM 2085 C CA . ASP B 1 107 ? 5.062 -3.959 -19.453 1 77.5 107 ASP B CA 1
ATOM 2086 C C . ASP B 1 107 ? 6.051 -5.113 -19.297 1 77.5 107 ASP B C 1
ATOM 2088 O O . ASP B 1 107 ? 5.648 -6.258 -19.094 1 77.5 107 ASP B O 1
ATOM 2092 N N . THR B 1 108 ? 7.344 -4.816 -19.375 1 84.38 108 THR B N 1
ATOM 2093 C CA . THR B 1 108 ? 8.336 -5.891 -19.359 1 84.38 108 THR B CA 1
ATOM 2094 C C . THR B 1 108 ? 8.938 -6.055 -17.969 1 84.38 108 THR B C 1
ATOM 2096 O O . THR B 1 108 ? 9.68 -7.012 -17.719 1 84.38 108 THR B O 1
ATOM 2099 N N . GLU B 1 109 ? 8.562 -5.203 -17.078 1 88 109 GLU B N 1
ATOM 2100 C CA . GLU B 1 109 ? 9.234 -5.242 -15.781 1 88 109 GLU B CA 1
ATOM 2101 C C . GLU B 1 109 ? 8.297 -5.785 -14.695 1 88 109 GLU B C 1
ATOM 2103 O O . GLU B 1 109 ? 8.68 -5.859 -13.523 1 88 109 GLU B O 1
ATOM 2108 N N . GLY B 1 110 ? 7.125 -6.207 -15.117 1 90.44 110 GLY B N 1
ATOM 2109 C CA . GLY B 1 110 ? 6.219 -6.801 -14.141 1 90.44 110 GLY B CA 1
ATOM 2110 C C . GLY B 1 110 ? 5.777 -5.828 -13.07 1 90.44 110 GLY B C 1
ATOM 2111 O O . GLY B 1 110 ? 5.73 -6.18 -11.891 1 90.44 110 GLY B O 1
ATOM 2112 N N . ARG B 1 111 ? 5.418 -4.598 -13.484 1 86.06 111 ARG B N 1
ATOM 2113 C CA . ARG B 1 111 ? 5.254 -3.506 -12.531 1 86.06 111 ARG B CA 1
ATOM 2114 C C . ARG B 1 111 ? 3.816 -3.43 -12.031 1 86.06 111 ARG B C 1
ATOM 2116 O O . ARG B 1 111 ? 3.551 -2.84 -10.977 1 86.06 111 ARG B O 1
ATOM 2123 N N . ILE B 1 112 ? 2.891 -4.055 -12.789 1 86.94 112 ILE B N 1
ATOM 2124 C CA . ILE B 1 112 ? 1.517 -3.746 -12.414 1 86.94 112 ILE B CA 1
ATOM 2125 C C . ILE B 1 112 ? 0.646 -4.992 -12.57 1 86.94 112 ILE B C 1
ATOM 2127 O O . ILE B 1 112 ? 0.722 -5.684 -13.586 1 86.94 112 ILE B O 1
ATOM 2131 N N . VAL B 1 113 ? -0.174 -5.277 -11.555 1 90.5 113 VAL B N 1
ATOM 2132 C CA . VAL B 1 113 ? -1.277 -6.234 -11.609 1 90.5 113 VAL B CA 1
ATOM 2133 C C . VAL B 1 113 ? -2.562 -5.566 -11.125 1 90.5 113 VAL B C 1
ATOM 2135 O O . VAL B 1 113 ? -2.568 -4.895 -10.086 1 90.5 113 VAL B O 1
ATOM 2138 N N . THR B 1 114 ? -3.596 -5.691 -11.938 1 88.19 114 THR B N 1
ATOM 2139 C CA . THR B 1 114 ? -4.898 -5.145 -11.578 1 88.19 114 THR B CA 1
ATOM 2140 C C . THR B 1 114 ? -5.953 -6.246 -11.523 1 88.19 114 THR B C 1
ATOM 2142 O O . THR B 1 114 ? -6.02 -7.094 -12.414 1 88.19 114 THR B O 1
ATOM 2145 N N . VAL B 1 115 ? -6.754 -6.203 -10.406 1 90.06 115 VAL B N 1
ATOM 2146 C CA . VAL B 1 115 ? -7.848 -7.164 -10.312 1 90.06 115 VAL B CA 1
ATOM 2147 C C . VAL B 1 115 ? -9.164 -6.434 -10.062 1 90.06 115 VAL B C 1
ATOM 2149 O O . VAL B 1 115 ? -9.18 -5.395 -9.391 1 90.06 115 VAL B O 1
ATOM 2152 N N . GLU B 1 116 ? -10.156 -7.016 -10.656 1 84.19 116 GLU B N 1
ATOM 2153 C CA . GLU B 1 116 ? -11.516 -6.52 -10.469 1 84.19 116 GLU B CA 1
ATOM 2154 C C . GLU B 1 116 ? -12.336 -7.473 -9.602 1 84.19 116 GLU B C 1
ATOM 2156 O O . GLU B 1 116 ? -12.398 -8.672 -9.875 1 84.19 116 GLU B O 1
ATOM 2161 N N . PHE B 1 117 ? -12.867 -6.883 -8.484 1 83.25 117 PHE B N 1
ATOM 2162 C CA . PHE B 1 117 ? -13.82 -7.621 -7.664 1 83.25 117 PHE B CA 1
ATOM 2163 C C . PHE B 1 117 ? -15.227 -7.086 -7.859 1 83.25 117 PHE B C 1
ATOM 2165 O O . PHE B 1 117 ? -15.461 -6.219 -8.711 1 83.25 117 PHE B O 1
ATOM 2172 N N . ASP B 1 118 ? -16.172 -7.645 -7.109 1 75.44 118 ASP B N 1
ATOM 2173 C CA . ASP B 1 118 ? -17.578 -7.25 -7.289 1 75.44 118 ASP B CA 1
ATOM 2174 C C . ASP B 1 118 ? -17.781 -5.777 -6.949 1 75.44 118 ASP B C 1
ATOM 2176 O O . ASP B 1 118 ? -18.516 -5.074 -7.637 1 75.44 118 ASP B O 1
ATOM 2180 N N . ASP B 1 119 ? -16.984 -5.34 -5.934 1 70.88 119 ASP B N 1
ATOM 2181 C CA . ASP B 1 119 ? -17.312 -4.023 -5.395 1 70.88 119 ASP B CA 1
ATOM 2182 C C . ASP B 1 119 ? -16.141 -3.057 -5.559 1 70.88 119 ASP B C 1
ATOM 2184 O O . ASP B 1 119 ? -16.281 -1.858 -5.305 1 70.88 119 ASP B O 1
ATOM 2188 N N . PHE B 1 120 ? -15.023 -3.605 -6.07 1 75.12 120 PHE B N 1
ATOM 2189 C CA . PHE B 1 120 ? -13.891 -2.689 -6.164 1 75.12 120 PHE B CA 1
ATOM 2190 C C . PHE B 1 120 ? -12.805 -3.264 -7.066 1 75.12 120 PHE B C 1
ATOM 2192 O O . PHE B 1 120 ? -12.844 -4.445 -7.422 1 75.12 120 PHE B O 1
ATOM 2199 N N . TYR B 1 121 ? -11.938 -2.348 -7.457 1 81.19 121 TYR B N 1
ATOM 2200 C CA . TYR B 1 121 ? -10.711 -2.705 -8.156 1 81.19 121 TYR B CA 1
ATOM 2201 C C . TYR B 1 121 ? -9.5 -2.588 -7.238 1 81.19 121 TYR B C 1
ATOM 2203 O O . TYR B 1 121 ? -9.461 -1.721 -6.359 1 81.19 121 TYR B O 1
ATOM 2211 N N . LEU B 1 122 ? -8.609 -3.498 -7.469 1 85.88 122 LEU B N 1
ATOM 2212 C CA . LEU B 1 122 ? -7.355 -3.455 -6.73 1 85.88 122 LEU B CA 1
ATOM 2213 C C . LEU B 1 122 ? -6.164 -3.486 -7.676 1 85.88 122 LEU B C 1
ATOM 2215 O O . LEU B 1 122 ? -6.066 -4.371 -8.531 1 85.88 122 LEU B O 1
ATOM 2219 N N . LEU B 1 123 ? -5.352 -2.387 -7.535 1 85.44 123 LEU B N 1
ATOM 2220 C CA . LEU B 1 123 ? -4.141 -2.291 -8.344 1 85.44 123 LEU B CA 1
ATOM 2221 C C . LEU B 1 123 ? -2.9 -2.258 -7.457 1 85.44 123 LEU B C 1
ATOM 2223 O O . LEU B 1 123 ? -2.824 -1.465 -6.516 1 85.44 123 LEU B O 1
ATOM 2227 N N . THR B 1 124 ? -2.021 -3.184 -7.715 1 87.38 124 THR B N 1
ATOM 2228 C CA . THR B 1 124 ? -0.708 -3.129 -7.082 1 87.38 124 THR B CA 1
ATOM 2229 C C . THR B 1 124 ? 0.374 -2.816 -8.117 1 87.38 124 THR B C 1
ATOM 2231 O O . THR B 1 124 ? 0.394 -3.402 -9.195 1 87.38 124 THR B O 1
ATOM 2234 N N . ALA B 1 125 ? 1.18 -1.778 -7.766 1 83.25 125 ALA B N 1
ATOM 2235 C CA . ALA B 1 125 ? 2.193 -1.324 -8.711 1 83.25 125 ALA B CA 1
ATOM 2236 C C . ALA B 1 125 ? 3.52 -1.049 -8.008 1 83.25 125 ALA B C 1
ATOM 2238 O O . ALA B 1 125 ? 3.539 -0.65 -6.844 1 83.25 125 ALA B O 1
ATOM 2239 N N . TYR B 1 126 ? 4.574 -1.301 -8.75 1 83.19 126 TYR B N 1
ATOM 2240 C CA . TYR B 1 126 ? 5.906 -0.857 -8.359 1 83.19 126 TYR B CA 1
ATOM 2241 C C . TYR B 1 126 ? 6.434 0.196 -9.328 1 83.19 126 TYR B C 1
ATOM 2243 O O . TYR B 1 126 ? 6.469 -0.028 -10.539 1 83.19 126 TYR B O 1
ATOM 2251 N N . VAL B 1 127 ? 6.84 1.419 -8.719 1 73.56 127 VAL B N 1
ATOM 2252 C CA . VAL B 1 127 ? 7.395 2.514 -9.508 1 73.56 127 VAL B CA 1
ATOM 2253 C C . VAL B 1 127 ? 8.758 2.916 -8.953 1 73.56 127 VAL B C 1
ATOM 2255 O O . VAL B 1 127 ? 8.859 3.367 -7.809 1 73.56 127 VAL B O 1
ATOM 2258 N N . PRO B 1 128 ? 9.797 2.756 -9.836 1 69.5 128 PRO B N 1
ATOM 2259 C CA . PRO B 1 128 ? 11.125 3.141 -9.352 1 69.5 128 PRO B CA 1
ATOM 2260 C C . PRO B 1 128 ? 11.25 4.645 -9.117 1 69.5 128 PRO B C 1
ATOM 2262 O O . PRO B 1 128 ? 10.523 5.434 -9.727 1 69.5 128 PRO B O 1
ATOM 2265 N N . ASN B 1 129 ? 11.953 5.117 -8.023 1 58.81 129 ASN B N 1
ATOM 2266 C CA . ASN B 1 129 ? 12.156 6.527 -7.699 1 58.81 129 ASN B CA 1
ATOM 2267 C C . ASN B 1 129 ? 12.906 7.258 -8.805 1 58.81 129 ASN B C 1
ATOM 2269 O O . ASN B 1 129 ? 12.742 8.469 -8.977 1 58.81 129 ASN B O 1
ATOM 2273 N N . SER B 1 130 ? 13.766 6.504 -9.445 1 49.69 130 SER B N 1
ATOM 2274 C CA . SER B 1 130 ? 14.617 7.156 -10.43 1 49.69 130 SER B CA 1
ATOM 2275 C C . SER B 1 130 ? 13.867 7.41 -11.734 1 49.69 130 SER B C 1
ATOM 2277 O O . SER B 1 130 ? 13.023 6.605 -12.133 1 49.69 130 SER B O 1
ATOM 2279 N N . GLY B 1 131 ? 13.938 8.703 -12.32 1 47.41 131 GLY B N 1
ATOM 2280 C CA . GLY B 1 131 ? 13.57 9.07 -13.68 1 47.41 131 GLY B CA 1
ATOM 2281 C C . GLY B 1 131 ? 12.094 9.383 -13.836 1 47.41 131 GLY B C 1
ATOM 2282 O O . GLY B 1 131 ? 11.414 9.68 -12.852 1 47.41 131 GLY B O 1
ATOM 2283 N N . ASP B 1 132 ? 11.508 9.242 -15.195 1 46.09 132 ASP B N 1
ATOM 2284 C CA . ASP B 1 132 ? 10.203 9.508 -15.781 1 46.09 132 ASP B CA 1
ATOM 2285 C C . ASP B 1 132 ? 9.133 8.586 -15.195 1 46.09 132 ASP B C 1
ATOM 2287 O O . ASP B 1 132 ? 7.984 8.602 -15.641 1 46.09 132 ASP B O 1
ATOM 2291 N N . GLY B 1 133 ? 9.469 7.805 -14.43 1 46.66 133 GLY B N 1
ATOM 2292 C CA . GLY B 1 133 ? 8.578 6.746 -13.984 1 46.66 133 GLY B CA 1
ATOM 2293 C C . GLY B 1 133 ? 7.363 7.258 -13.242 1 46.66 133 GLY B C 1
ATOM 2294 O O . GLY B 1 133 ? 6.258 6.754 -13.422 1 46.66 133 GLY B O 1
ATOM 2295 N N . LEU B 1 134 ? 7.629 8.133 -12.273 1 48.19 134 LEU B N 1
ATOM 2296 C CA . LEU B 1 134 ? 6.469 8.656 -11.562 1 48.19 134 LEU B CA 1
ATOM 2297 C C . LEU B 1 134 ? 5.453 9.242 -12.531 1 48.19 134 LEU B C 1
ATOM 2299 O O . LEU B 1 134 ? 4.246 9.109 -12.336 1 48.19 134 LEU B O 1
ATOM 2303 N N . LYS B 1 135 ? 6.035 9.953 -13.477 1 46.66 135 LYS B N 1
ATOM 2304 C CA . LYS B 1 135 ? 5.129 10.562 -14.445 1 46.66 135 LYS B CA 1
ATOM 2305 C C . LYS B 1 135 ? 4.207 9.516 -15.07 1 46.66 135 LYS B C 1
ATOM 2307 O O . LYS B 1 135 ? 3.031 9.781 -15.312 1 46.66 135 LYS B O 1
ATOM 2312 N N . ARG B 1 136 ? 4.832 8.539 -15.328 1 44.41 136 ARG B N 1
ATOM 2313 C CA . ARG B 1 136 ? 4.062 7.562 -16.094 1 44.41 136 ARG B CA 1
ATOM 2314 C C . ARG B 1 136 ? 3.037 6.863 -15.203 1 44.41 136 ARG B C 1
ATOM 2316 O O . ARG B 1 136 ? 1.925 6.57 -15.648 1 44.41 136 ARG B O 1
ATOM 2323 N N . LEU B 1 137 ? 3.445 6.445 -14.203 1 46.69 137 LEU B N 1
ATOM 2324 C CA . LEU B 1 137 ? 2.469 5.715 -13.406 1 46.69 137 LEU B CA 1
ATOM 2325 C C . LEU B 1 137 ? 1.321 6.625 -12.984 1 46.69 137 LEU B C 1
ATOM 2327 O O . LEU B 1 137 ? 0.164 6.199 -12.953 1 46.69 137 LEU B O 1
ATOM 2331 N N . VAL B 1 138 ? 1.672 7.879 -12.711 1 44.19 138 VAL B N 1
ATOM 2332 C CA . VAL B 1 138 ? 0.586 8.805 -12.398 1 44.19 138 VAL B CA 1
ATOM 2333 C C . VAL B 1 138 ? -0.434 8.805 -13.539 1 44.19 138 VAL B C 1
ATOM 2335 O O . VAL B 1 138 ? -1.643 8.797 -13.297 1 44.19 138 VAL B O 1
ATOM 2338 N N . ILE B 1 139 ? 0.16 8.875 -14.641 1 39.88 139 ILE B N 1
ATOM 2339 C CA . ILE B 1 139 ? -0.733 8.93 -15.797 1 39.88 139 ILE B CA 1
ATOM 2340 C C . ILE B 1 139 ? -1.599 7.676 -15.844 1 39.88 139 ILE B C 1
ATOM 2342 O O . ILE B 1 139 ? -2.789 7.746 -16.156 1 39.88 139 ILE B O 1
ATOM 2346 N N . TYR B 1 140 ? -0.971 6.742 -15.641 1 42.56 140 TYR B N 1
ATOM 2347 C CA . TYR B 1 140 ? -1.704 5.504 -15.883 1 42.56 140 TYR B CA 1
ATOM 2348 C C . TYR B 1 140 ? -2.789 5.297 -14.836 1 42.56 140 TYR B C 1
ATOM 2350 O O . TYR B 1 140 ? -3.855 4.754 -15.133 1 42.56 140 TYR B O 1
ATOM 2358 N N . CYS B 1 141 ? -2.398 5.57 -13.633 1 43.44 141 CYS B N 1
ATOM 2359 C CA . CYS B 1 141 ? -3.49 5.367 -12.688 1 43.44 141 CYS B CA 1
ATOM 2360 C C . CYS B 1 141 ? -4.719 6.172 -13.094 1 43.44 141 CYS B C 1
ATOM 2362 O O . CYS B 1 141 ? -5.844 5.809 -12.75 1 43.44 141 CYS B O 1
ATOM 2364 N N . CYS B 1 142 ? -4.43 7.164 -13.82 1 39.12 142 CYS B N 1
ATOM 2365 C CA . CYS B 1 142 ? -5.504 8.055 -14.25 1 39.12 142 CYS B CA 1
ATOM 2366 C C . CYS B 1 142 ? -6.402 7.367 -15.273 1 39.12 142 CYS B C 1
ATOM 2368 O O . CYS B 1 142 ? -7.555 7.762 -15.453 1 39.12 142 CYS B O 1
ATOM 2370 N N . SER B 1 143 ? -5.84 6.594 -15.961 1 36.69 143 SER B N 1
ATOM 2371 C CA . SER B 1 143 ? -6.727 6.176 -17.047 1 36.69 143 SER B CA 1
ATOM 2372 C C . SER B 1 143 ? -7.77 5.176 -16.547 1 36.69 143 SER B C 1
ATOM 2374 O O . SER B 1 143 ? -8.484 4.57 -17.344 1 36.69 143 SER B O 1
ATOM 2376 N N . PHE B 1 144 ? -7.496 4.613 -15.492 1 35.78 144 PHE B N 1
ATOM 2377 C CA . PHE B 1 144 ? -8.57 3.67 -15.195 1 35.78 144 PHE B CA 1
ATOM 2378 C C . PHE B 1 144 ? -9.867 4.402 -14.883 1 35.78 144 PHE B C 1
ATOM 2380 O O . PHE B 1 144 ? -9.852 5.461 -14.258 1 35.78 144 PHE B O 1
ATOM 2387 N N . HIS B 1 145 ? -10.969 4.258 -15.633 1 32.56 145 HIS B N 1
ATOM 2388 C CA . HIS B 1 145 ? -12.32 4.805 -15.609 1 32.56 145 HIS B CA 1
ATOM 2389 C C . HIS B 1 145 ? -12.797 5.051 -14.18 1 32.56 145 HIS B C 1
ATOM 2391 O O . HIS B 1 145 ? -12.312 4.41 -13.242 1 32.56 145 HIS B O 1
ATOM 2397 N N . SER B 1 146 ? -13.906 6.059 -13.859 1 31.2 146 SER B N 1
ATOM 2398 C CA . SER B 1 146 ? -14.781 6.754 -12.922 1 31.2 146 SER B CA 1
ATOM 2399 C C . SER B 1 146 ? -15.203 5.84 -11.781 1 31.2 146 SER B C 1
ATOM 2401 O O . SER B 1 146 ? -15.438 6.305 -10.656 1 31.2 146 SER B O 1
ATOM 2403 N N . GLY B 1 147 ? -15.977 4.766 -11.922 1 29.56 147 GLY B N 1
ATOM 2404 C CA . GLY B 1 147 ? -16.938 4.234 -10.969 1 29.56 147 GLY B CA 1
ATOM 2405 C C . GLY B 1 147 ? -16.281 3.439 -9.852 1 29.56 147 GLY B C 1
ATOM 2406 O O . GLY B 1 147 ? -16.969 2.887 -8.992 1 29.56 147 GLY B O 1
ATOM 2407 N N . MET B 1 148 ? -15.219 2.66 -10.125 1 30.31 148 MET B N 1
ATOM 2408 C CA . MET B 1 148 ? -14.953 1.585 -9.172 1 30.31 148 MET B CA 1
ATOM 2409 C C . MET B 1 148 ? -13.984 2.045 -8.086 1 30.31 148 MET B C 1
ATOM 2411 O O . MET B 1 148 ? -13.203 2.971 -8.297 1 30.31 148 MET B O 1
ATOM 2415 N N . HIS B 1 149 ? -14.258 1.673 -6.875 1 35.59 149 HIS B N 1
ATOM 2416 C CA . HIS B 1 149 ? -13.406 1.835 -5.703 1 35.59 149 HIS B CA 1
ATOM 2417 C C . HIS B 1 149 ? -11.977 1.402 -5.996 1 35.59 149 HIS B C 1
ATOM 2419 O O . HIS B 1 149 ? -11.758 0.384 -6.652 1 35.59 149 HIS B O 1
ATOM 2425 N N . HIS B 1 150 ? -11.102 2.355 -6.52 1 39.25 150 HIS B N 1
ATOM 2426 C CA . HIS B 1 150 ? -9.711 2.086 -6.859 1 39.25 150 HIS B CA 1
ATOM 2427 C C . HIS B 1 150 ? -8.836 2.031 -5.609 1 39.25 150 HIS B C 1
ATOM 2429 O O . HIS B 1 150 ? -8.852 2.959 -4.797 1 39.25 150 HIS B O 1
ATOM 2435 N N . LEU B 1 151 ? -8.711 0.948 -5.031 1 41.56 151 LEU B N 1
ATOM 2436 C CA . LEU B 1 151 ? -7.59 0.884 -4.102 1 41.56 151 LEU B CA 1
ATOM 2437 C C . LEU B 1 151 ? -6.27 0.764 -4.852 1 41.56 151 LEU B C 1
ATOM 2439 O O . LEU B 1 151 ? -6.125 -0.086 -5.734 1 41.56 151 LEU B O 1
ATOM 2443 N N . ARG B 1 152 ? -5.531 1.875 -5.125 1 40.5 152 ARG B N 1
ATOM 2444 C CA . ARG B 1 152 ? -4.25 1.861 -5.82 1 40.5 152 ARG B CA 1
ATOM 2445 C C . ARG B 1 152 ? -3.09 1.959 -4.832 1 40.5 152 ARG B C 1
ATOM 2447 O O . ARG B 1 152 ? -3.104 2.801 -3.934 1 40.5 152 ARG B O 1
ATOM 2454 N N . PHE B 1 153 ? -2.328 0.954 -4.66 1 35.06 153 PHE B N 1
ATOM 2455 C CA . PHE B 1 153 ? -1.131 0.962 -3.824 1 35.06 153 PHE B CA 1
ATOM 2456 C C . PHE B 1 153 ? 0.113 1.22 -4.664 1 35.06 153 PHE B C 1
ATOM 2458 O O . PHE B 1 153 ? 0.28 0.627 -5.734 1 35.06 153 PHE B O 1
ATOM 2465 N N . GLU B 1 154 ? 0.792 2.412 -4.52 1 30.36 154 GLU B N 1
ATOM 2466 C CA . GLU B 1 154 ? 2.027 2.67 -5.254 1 30.36 154 GLU B CA 1
ATOM 2467 C C . GLU B 1 154 ? 3.232 2.691 -4.32 1 30.36 154 GLU B C 1
ATOM 2469 O O . GLU B 1 154 ? 3.139 3.17 -3.188 1 30.36 154 GLU B O 1
ATOM 2474 N N . SER B 1 155 ? 4.207 1.79 -4.223 1 27.75 155 SER B N 1
ATOM 2475 C CA . SER B 1 155 ? 5.438 1.854 -3.443 1 27.75 155 SER B CA 1
ATOM 2476 C C . SER B 1 155 ? 6.594 2.393 -4.277 1 27.75 155 SER B C 1
ATOM 2478 O O . SER B 1 155 ? 6.703 2.084 -5.469 1 27.75 155 SER B O 1
ATOM 2480 N N . ASN B 1 156 ? 7.051 3.648 -4.086 1 24.97 156 ASN B N 1
ATOM 2481 C CA . ASN B 1 156 ? 8.273 4.141 -4.707 1 24.97 156 ASN B CA 1
ATOM 2482 C C . ASN B 1 156 ? 9.516 3.572 -4.023 1 24.97 156 ASN B C 1
ATOM 2484 O O . ASN B 1 156 ? 9.602 3.551 -2.793 1 24.97 156 ASN B O 1
ATOM 2488 N N . PRO B 1 157 ? 10.422 2.777 -4.77 1 26.11 157 PRO B N 1
ATOM 2489 C CA . PRO B 1 157 ? 11.695 2.326 -4.207 1 26.11 157 PRO B CA 1
ATOM 2490 C C . PR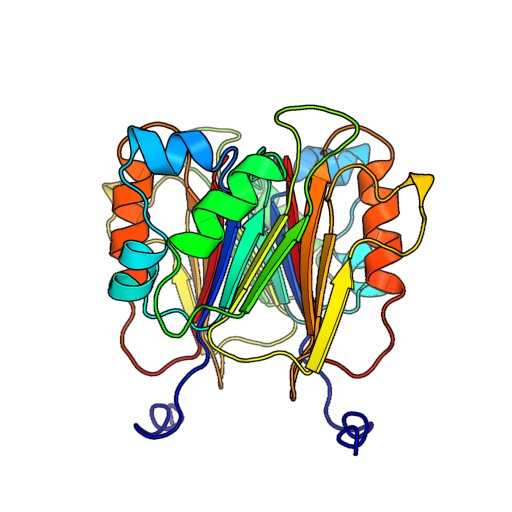O B 1 157 ? 12.547 3.479 -3.676 1 26.11 157 PRO B C 1
ATOM 2492 O O . PRO B 1 157 ? 12.422 4.609 -4.148 1 26.11 157 PRO B O 1
#

InterPro domains:
  IPR004808 AP endonuclease 1 [PS51435] (13-157)
  IPR004808 AP endonuclease 1 [PTHR22748] (1-137)
  IPR004808 AP endonuclease 1 [TIGR00633] (13-137)
  IPR005135 Endonuclease/exonuclease/phosphatase [PF03372] (16-127)
  IPR020847 AP endonuclease 1, binding site [PS00726] (43-52)
  IPR036691 Endonuclease/exonuclease/phosphatase superfamily [G3DSA:3.60.10.10] (5-151)
  IPR036691 Endonuclease/exonuclease/phosphatase superfamily [SSF56219] (13-137)

Foldseek 3Di:
DPPPDDPPPPPDAAEEEDAPLAQVCCCVVVVDAPVVVCVVVVHFKYKYKQNQADPVVVVVNLVVDDDQFNPKDKDAAPPDHSGIIMMMTGSDDFPDKDADLPPVVRRRHNFWIWTHHPAAIEMEGEFEPDDCGVVVVVVRVPPPDDDHHYPYDYDYD/DPPPDDPPPPPDAAEEEDAPLAQVCCCVVVVDAPVVVCVVVVHFKYKYKQNQADPVVVVVNLVVDDDQQNPKDKFAAPPDHSGIIMMMTGSDDFPDKDADLPPVVRRRHNFWIWTHHPAA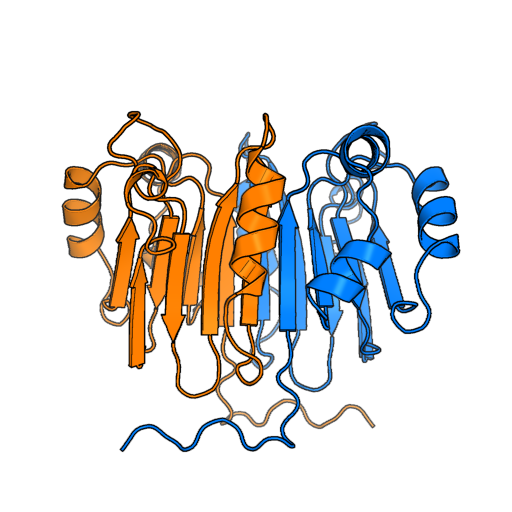IEIGGEFEPDDCGVVVVVVRVVPPDDDGHYPYDYDYD